Protein AF-A0A6B3M428-F1 (afdb_monomer_lite)

Structure (mmCIF, N/CA/C/O backbone):
data_AF-A0A6B3M428-F1
#
_entry.id   AF-A0A6B3M428-F1
#
loop_
_atom_site.group_PDB
_atom_site.id
_atom_site.type_symbol
_atom_site.label_atom_id
_atom_site.label_alt_id
_atom_site.label_comp_id
_atom_site.label_asym_id
_atom_site.label_entity_id
_atom_site.label_seq_id
_atom_site.pdbx_PDB_ins_code
_atom_site.Cartn_x
_atom_site.Cartn_y
_atom_site.Cartn_z
_atom_site.occupancy
_atom_site.B_iso_or_equiv
_atom_site.auth_seq_id
_atom_site.auth_comp_id
_atom_site.auth_asym_id
_atom_site.auth_atom_id
_atom_site.pdbx_PDB_model_num
ATOM 1 N N . MET A 1 1 ? -26.425 2.471 13.750 1.00 62.50 1 MET A N 1
ATOM 2 C CA . MET A 1 1 ? -26.348 1.097 13.203 1.00 62.50 1 MET A CA 1
ATOM 3 C C . MET A 1 1 ? -25.605 0.136 14.136 1.00 62.50 1 MET A C 1
ATOM 5 O O . MET A 1 1 ? -26.077 -0.977 14.297 1.00 62.50 1 MET A O 1
ATOM 9 N N . HIS A 1 2 ? -24.535 0.543 14.833 1.00 78.94 2 HIS A N 1
ATOM 10 C CA . HIS A 1 2 ? -23.800 -0.363 15.743 1.00 78.94 2 HIS A CA 1
ATOM 11 C C . HIS A 1 2 ? -24.613 -0.864 16.939 1.00 78.94 2 HIS A C 1
ATOM 13 O O . HIS A 1 2 ? -24.454 -2.010 17.343 1.00 78.94 2 HIS A O 1
ATOM 19 N N . ALA A 1 3 ? -25.525 -0.037 17.462 1.00 79.06 3 ALA A N 1
ATOM 20 C CA . ALA A 1 3 ? -26.450 -0.448 18.516 1.00 79.06 3 ALA A CA 1
ATOM 21 C C . ALA A 1 3 ? -27.268 -1.686 18.120 1.00 79.06 3 ALA A C 1
ATOM 23 O O . ALA A 1 3 ? -27.543 -2.533 18.959 1.00 79.06 3 ALA A O 1
ATOM 24 N N . LEU A 1 4 ? -27.604 -1.829 16.831 1.00 86.38 4 LEU A N 1
ATOM 25 C CA . LEU A 1 4 ? -28.301 -3.009 16.332 1.00 86.38 4 LEU A CA 1
ATOM 26 C C . LEU A 1 4 ? -27.391 -4.241 16.375 1.00 86.38 4 LEU A C 1
ATOM 28 O O . LEU A 1 4 ? -27.823 -5.260 16.897 1.00 86.38 4 LEU A O 1
ATOM 32 N N . ILE A 1 5 ? -26.143 -4.133 15.895 1.00 87.19 5 ILE A N 1
ATOM 33 C CA . ILE A 1 5 ? -25.155 -5.228 15.938 1.00 87.19 5 ILE A CA 1
ATOM 34 C C . ILE A 1 5 ? -24.968 -5.698 17.382 1.00 87.19 5 ILE A C 1
ATOM 36 O O . ILE A 1 5 ? -25.156 -6.876 17.669 1.00 87.19 5 ILE A O 1
ATOM 40 N N . ARG A 1 6 ? -24.705 -4.772 18.313 1.00 87.56 6 ARG A N 1
ATOM 41 C CA . ARG A 1 6 ? -24.506 -5.112 19.729 1.00 87.56 6 ARG A CA 1
ATOM 42 C C . ARG A 1 6 ? -25.768 -5.660 20.407 1.00 87.56 6 ARG A C 1
ATOM 44 O O . ARG A 1 6 ? -25.642 -6.468 21.317 1.00 87.56 6 ARG A O 1
ATOM 51 N N . ALA A 1 7 ? -26.964 -5.279 19.955 1.00 89.12 7 ALA A N 1
ATOM 52 C CA . ALA A 1 7 ? -28.218 -5.786 20.514 1.00 89.12 7 ALA A CA 1
ATOM 53 C C . ALA A 1 7 ? -28.590 -7.197 20.029 1.00 89.12 7 ALA A C 1
ATOM 55 O O . ALA A 1 7 ? -29.148 -7.969 20.805 1.00 89.12 7 ALA A O 1
ATOM 56 N N . ILE A 1 8 ? 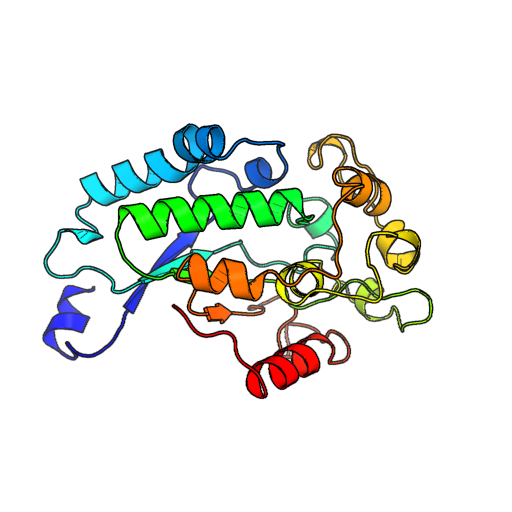-28.329 -7.531 18.759 1.00 93.06 8 ILE A N 1
ATOM 57 C CA . ILE A 1 8 ? -28.792 -8.800 18.161 1.00 93.06 8 ILE A CA 1
ATOM 58 C C . ILE A 1 8 ? -27.689 -9.851 18.027 1.00 93.06 8 ILE A C 1
ATOM 60 O O . ILE A 1 8 ? -27.992 -11.037 17.936 1.00 93.06 8 ILE A O 1
ATOM 64 N N . ALA A 1 9 ? -26.428 -9.424 17.982 1.00 90.19 9 ALA A N 1
ATOM 65 C CA . ALA A 1 9 ? -25.273 -10.283 17.766 1.00 90.19 9 ALA A CA 1
ATOM 66 C C . ALA A 1 9 ? -24.019 -9.683 18.439 1.00 90.19 9 ALA A C 1
ATOM 68 O O . ALA A 1 9 ? -23.091 -9.252 17.749 1.00 90.19 9 ALA A O 1
ATOM 69 N N . PRO A 1 10 ? -23.984 -9.620 19.785 1.00 87.38 10 PRO A N 1
ATOM 70 C CA . PRO A 1 10 ? -22.920 -8.946 20.535 1.00 87.38 10 PRO A CA 1
ATOM 71 C C . PRO A 1 10 ? -21.514 -9.493 20.249 1.00 87.38 10 PRO A C 1
ATOM 73 O O . PRO A 1 10 ? -20.553 -8.726 20.315 1.00 87.38 10 PRO A O 1
ATOM 76 N N . ASP A 1 11 ? -21.416 -10.772 19.874 1.00 90.88 11 ASP A N 1
ATOM 77 C CA . ASP A 1 11 ? -20.161 -11.471 19.579 1.00 90.88 11 ASP A CA 1
ATOM 78 C C . ASP A 1 11 ? -19.628 -11.224 18.153 1.00 90.88 11 ASP A C 1
ATOM 80 O O . ASP A 1 11 ? -18.535 -11.679 17.818 1.00 90.88 11 ASP A O 1
ATOM 84 N N . ILE A 1 12 ? -20.375 -10.525 17.287 1.00 90.81 12 ILE A N 1
ATOM 85 C CA . ILE A 1 12 ? -19.897 -10.180 15.942 1.00 90.81 12 ILE A CA 1
ATOM 86 C C . ILE A 1 12 ? -18.915 -9.013 16.027 1.00 90.81 12 ILE A C 1
ATOM 88 O O . ILE A 1 12 ? -19.248 -7.926 16.504 1.00 90.81 12 ILE A O 1
ATOM 92 N N . THR A 1 13 ? -17.718 -9.238 15.491 1.00 92.50 13 THR A N 1
ATOM 93 C CA . THR A 1 13 ? -16.704 -8.203 15.292 1.00 92.50 13 THR A CA 1
ATOM 94 C C . THR A 1 13 ? -17.099 -7.277 14.140 1.00 92.50 13 THR A C 1
ATOM 96 O O . THR A 1 13 ? -17.481 -7.749 13.068 1.00 92.50 13 THR A O 1
ATOM 99 N N . PHE A 1 14 ? -16.968 -5.963 14.319 1.00 93.25 14 PHE A N 1
ATOM 100 C CA . PHE A 1 14 ? -17.117 -4.997 13.226 1.00 93.25 14 PHE A CA 1
ATOM 101 C C . PHE A 1 14 ? -16.071 -3.886 13.298 1.00 93.25 14 PHE A C 1
ATOM 103 O O . PHE A 1 14 ? -15.612 -3.514 14.376 1.00 93.25 14 PHE A O 1
ATOM 110 N N . GLY A 1 15 ? -15.712 -3.341 12.138 1.00 93.81 15 GLY A N 1
ATOM 111 C CA . GLY A 1 15 ? -14.715 -2.284 12.021 1.00 93.81 15 GLY A CA 1
ATOM 112 C C . GLY A 1 15 ? -15.273 -0.999 11.427 1.00 93.81 15 GLY A C 1
ATOM 113 O O . GLY A 1 15 ? -16.339 -0.992 10.808 1.00 93.81 15 GLY A O 1
ATOM 114 N N . TRP A 1 16 ? -14.536 0.092 11.619 1.00 94.44 16 TRP A N 1
ATOM 115 C CA . TRP A 1 16 ? -14.782 1.367 10.945 1.00 94.44 16 TRP A CA 1
ATOM 116 C C . TRP A 1 16 ? -13.769 1.616 9.849 1.00 94.44 16 TRP A C 1
ATOM 118 O O . TRP A 1 16 ? -12.572 1.523 10.090 1.00 94.44 16 TRP A O 1
ATOM 128 N N . GLN A 1 17 ? -14.259 1.973 8.667 1.00 93.94 17 GLN A N 1
ATOM 129 C CA . GLN A 1 17 ? -13.419 2.308 7.528 1.00 93.94 17 GLN A CA 1
ATOM 130 C C . GLN A 1 17 ? -13.110 3.802 7.492 1.00 93.94 17 GLN A C 1
ATOM 132 O O . GLN A 1 17 ? -14.010 4.633 7.628 1.00 93.94 17 GLN A O 1
ATOM 137 N N . VAL A 1 18 ? -11.846 4.135 7.244 1.00 93.62 18 VAL A N 1
ATOM 138 C CA . VAL A 1 18 ? -11.396 5.485 6.913 1.00 93.62 18 VAL A CA 1
ATOM 139 C C . VAL A 1 18 ? -10.669 5.481 5.581 1.00 93.62 18 VAL A C 1
ATOM 141 O O . VAL A 1 18 ? -9.843 4.617 5.320 1.00 93.62 18 VAL A O 1
ATOM 144 N N . ASN A 1 19 ? -10.985 6.462 4.742 1.00 91.56 19 ASN A N 1
ATOM 145 C CA . ASN A 1 19 ? -10.288 6.683 3.484 1.00 91.56 19 ASN A CA 1
ATOM 146 C C . ASN A 1 19 ? -9.017 7.498 3.711 1.00 91.56 19 ASN A C 1
ATOM 148 O O . ASN A 1 19 ? -9.039 8.484 4.445 1.00 91.56 19 ASN A O 1
ATOM 152 N N . LEU A 1 20 ? -7.943 7.151 3.007 1.00 90.81 20 LEU A N 1
ATOM 153 C CA . LEU A 1 20 ? -6.680 7.890 3.043 1.00 90.81 20 LEU A CA 1
ATOM 154 C C . LEU A 1 20 ? -6.832 9.358 2.605 1.00 90.81 20 LEU A C 1
ATOM 156 O O . LEU A 1 20 ? -6.112 10.239 3.068 1.00 90.81 20 LEU A O 1
ATOM 160 N N . TRP A 1 21 ? -7.828 9.628 1.758 1.00 85.56 21 TRP A N 1
ATOM 161 C CA . TRP A 1 21 ? -8.199 10.963 1.292 1.00 85.56 21 TRP A CA 1
ATOM 162 C C . TRP A 1 21 ? -9.247 11.658 2.176 1.00 85.56 21 TRP A C 1
ATOM 164 O O . TRP A 1 21 ? -9.812 12.671 1.769 1.00 85.56 21 TRP A O 1
ATOM 174 N N . ALA A 1 22 ? -9.505 11.176 3.399 1.00 78.75 22 ALA A N 1
ATOM 175 C CA . ALA A 1 22 ? -10.446 11.811 4.330 1.00 78.75 22 ALA A CA 1
ATOM 176 C C . ALA A 1 22 ? -10.095 13.282 4.645 1.00 78.75 22 ALA A C 1
ATOM 178 O O . ALA A 1 22 ? -10.987 14.068 4.957 1.00 78.75 22 ALA A O 1
ATOM 179 N N . GLY A 1 23 ? -8.818 13.667 4.519 1.00 72.94 23 GLY A N 1
ATOM 180 C CA . GLY A 1 23 ? -8.340 15.053 4.625 1.00 72.94 23 GLY A CA 1
ATOM 181 C C . GLY A 1 23 ? -8.489 15.898 3.349 1.00 72.94 23 GLY A C 1
ATOM 182 O O . GLY A 1 23 ? -8.042 17.040 3.325 1.00 72.94 23 GLY A O 1
ATOM 183 N N . GLY A 1 24 ? -9.095 15.356 2.287 1.00 80.88 24 GLY A N 1
ATOM 184 C CA . GLY A 1 24 ? -9.331 16.019 0.998 1.00 80.88 24 GLY A CA 1
ATOM 185 C C . GLY A 1 24 ? -8.462 15.507 -0.156 1.00 80.88 24 GLY A C 1
ATOM 186 O O . GLY A 1 24 ? -8.819 15.710 -1.313 1.00 80.88 24 GLY A O 1
ATOM 187 N N . SER A 1 25 ? -7.351 14.826 0.135 1.00 88.88 25 SER A N 1
ATOM 188 C CA . SER A 1 25 ? -6.456 14.226 -0.861 1.00 88.88 25 SER A CA 1
ATOM 189 C C . SER A 1 25 ? -5.634 13.096 -0.240 1.00 88.88 25 SER A C 1
ATOM 191 O O . SER A 1 25 ? -5.384 13.123 0.964 1.00 88.88 25 SER A O 1
ATOM 193 N N . ALA A 1 26 ? -5.208 12.129 -1.055 1.00 92.25 26 ALA A N 1
ATOM 194 C CA . ALA A 1 26 ? -4.225 11.110 -0.679 1.00 92.25 26 ALA A CA 1
ATOM 195 C C . ALA A 1 26 ? -2.793 11.463 -1.127 1.00 92.25 26 ALA A C 1
ATOM 197 O O . ALA A 1 26 ? -1.863 10.794 -0.706 1.00 92.25 26 ALA A O 1
ATOM 198 N N . LEU A 1 27 ? -2.603 12.526 -1.925 1.00 94.50 27 LEU A N 1
ATOM 199 C CA . LEU A 1 27 ? -1.304 12.861 -2.535 1.00 94.50 27 LEU A CA 1
ATOM 200 C C . LEU A 1 27 ? -0.199 13.179 -1.521 1.00 94.50 27 LEU A C 1
ATOM 202 O O . LEU A 1 27 ? 0.974 13.133 -1.867 1.00 94.50 27 LEU A O 1
ATOM 206 N N . TRP A 1 28 ? -0.564 13.475 -0.273 1.00 95.06 28 TRP A N 1
ATOM 207 C CA . TRP A 1 28 ? 0.399 13.697 0.800 1.00 95.06 28 TRP A CA 1
ATOM 208 C C . TRP A 1 28 ? 1.313 12.492 1.044 1.00 95.06 28 TRP A C 1
ATOM 210 O O . TRP A 1 28 ? 2.407 12.662 1.573 1.00 95.06 28 TRP A O 1
ATOM 220 N N . THR A 1 29 ? 0.899 11.275 0.668 1.00 95.88 29 THR A N 1
ATOM 221 C CA . THR A 1 29 ? 1.758 10.095 0.821 1.00 95.88 29 THR A CA 1
ATOM 222 C C . THR A 1 29 ? 3.015 10.167 -0.033 1.00 95.88 29 THR A C 1
ATOM 224 O O . THR A 1 29 ? 4.009 9.562 0.358 1.00 95.88 29 THR A O 1
ATOM 227 N N . HIS A 1 30 ? 2.993 10.934 -1.128 1.00 97.00 30 HIS A N 1
ATOM 228 C CA . HIS A 1 30 ? 4.141 11.110 -2.016 1.00 97.00 30 HIS A CA 1
ATOM 229 C C . HIS A 1 30 ? 5.242 11.969 -1.388 1.00 97.00 30 HIS A C 1
ATOM 231 O O . HIS A 1 30 ? 6.399 11.865 -1.794 1.00 97.00 30 HIS A O 1
ATOM 237 N N . ASP A 1 31 ? 4.920 12.785 -0.382 1.00 95.69 31 ASP A N 1
ATOM 238 C CA . ASP A 1 31 ? 5.870 13.693 0.255 1.00 95.69 31 ASP A CA 1
ATOM 239 C C . ASP A 1 31 ? 6.897 12.948 1.124 1.00 95.69 31 ASP A C 1
ATOM 241 O O . ASP A 1 31 ? 6.634 11.901 1.723 1.00 95.69 31 ASP A O 1
ATOM 245 N N . THR A 1 32 ? 8.099 13.512 1.241 1.00 95.38 32 THR A N 1
ATOM 246 C CA . THR A 1 32 ? 9.077 13.058 2.238 1.00 95.38 32 THR A CA 1
ATOM 247 C C . THR A 1 32 ? 8.701 13.642 3.594 1.00 95.38 32 THR A C 1
ATOM 249 O O . THR A 1 32 ? 8.955 14.817 3.855 1.00 95.38 32 THR A O 1
ATOM 252 N N . LEU A 1 33 ? 8.090 12.822 4.448 1.00 96.94 33 LEU A N 1
ATOM 253 C CA . LEU A 1 33 ? 7.553 13.238 5.740 1.00 96.94 33 LEU A CA 1
ATOM 254 C C . LEU A 1 33 ? 8.233 12.484 6.880 1.00 96.94 33 LEU A C 1
ATOM 256 O O . LEU A 1 33 ? 8.543 11.300 6.784 1.00 96.94 33 LEU A O 1
ATOM 260 N N . SER A 1 34 ? 8.428 13.169 7.999 1.00 98.38 34 SER A N 1
ATOM 261 C CA . SER A 1 34 ? 8.720 12.529 9.278 1.00 98.38 34 SER A CA 1
ATOM 262 C C . SER A 1 34 ? 7.450 11.973 9.927 1.00 98.38 34 SER A C 1
ATOM 264 O O . SER A 1 34 ? 6.351 12.492 9.724 1.00 98.38 34 SER A O 1
ATOM 266 N N . ASP A 1 35 ? 7.599 10.987 10.816 1.00 98.50 35 ASP A N 1
ATOM 267 C CA . ASP A 1 35 ? 6.486 10.465 11.622 1.00 98.50 35 ASP A CA 1
ATOM 268 C C . ASP A 1 35 ? 5.720 11.575 12.358 1.00 98.50 35 ASP A C 1
ATOM 270 O O . ASP A 1 35 ? 4.497 11.505 12.494 1.00 98.50 35 ASP A O 1
ATOM 274 N N . GLN A 1 36 ? 6.426 12.611 12.824 1.00 98.50 36 GLN A N 1
ATOM 275 C CA . GLN A 1 36 ? 5.815 13.748 13.511 1.00 98.50 36 GLN A CA 1
ATOM 276 C C . GLN A 1 36 ? 4.963 14.592 12.557 1.00 98.50 36 GLN A C 1
ATOM 278 O O . GLN A 1 36 ? 3.855 14.979 12.918 1.00 98.50 36 GLN A O 1
ATOM 283 N N . GLU A 1 37 ? 5.435 14.842 11.334 1.00 98.38 37 GLU A N 1
ATOM 284 C CA . GLU A 1 37 ? 4.649 15.551 10.317 1.00 98.38 37 GLU A CA 1
ATOM 285 C C . GLU A 1 37 ? 3.409 14.753 9.913 1.00 98.38 37 GLU A C 1
ATOM 287 O O . GLU A 1 37 ? 2.337 15.342 9.761 1.00 98.38 37 GLU A O 1
ATOM 292 N N . ILE A 1 38 ? 3.521 13.424 9.812 1.00 98.06 38 ILE A N 1
ATOM 293 C CA . ILE A 1 38 ? 2.364 12.558 9.554 1.00 98.06 38 ILE A CA 1
ATOM 294 C C . ILE A 1 38 ? 1.359 12.656 10.704 1.00 98.06 38 ILE A C 1
ATOM 296 O O . ILE A 1 38 ? 0.152 12.800 10.481 1.00 98.06 38 ILE A O 1
ATOM 300 N N . ASN A 1 39 ? 1.861 12.630 11.939 1.00 97.94 39 ASN A N 1
ATOM 301 C CA . ASN A 1 39 ? 1.029 12.738 13.124 1.00 97.94 39 ASN A CA 1
ATOM 302 C C . ASN A 1 39 ? 0.267 14.063 13.154 1.00 97.94 39 ASN A C 1
ATOM 304 O O . ASN A 1 39 ? -0.956 14.070 13.277 1.00 97.94 39 ASN A O 1
ATOM 308 N N . ASP A 1 40 ? 0.979 15.178 13.031 1.00 97.31 40 ASP A N 1
ATOM 309 C CA . ASP A 1 40 ? 0.412 16.506 13.249 1.00 97.31 40 ASP A CA 1
ATOM 310 C C . ASP A 1 40 ? -0.576 16.903 12.151 1.00 97.31 40 ASP A C 1
ATOM 312 O O . ASP A 1 40 ? -1.588 17.547 12.441 1.00 97.31 40 ASP A O 1
ATOM 316 N N . ASN A 1 41 ? -0.324 16.482 10.908 1.00 95.56 41 ASN A N 1
ATOM 317 C CA . ASN A 1 41 ? -1.115 16.909 9.756 1.00 95.56 41 ASN A CA 1
ATOM 318 C C . ASN A 1 41 ? -2.210 15.915 9.344 1.00 95.56 41 ASN A C 1
ATOM 320 O O . ASN A 1 41 ? -3.222 16.348 8.789 1.00 95.56 41 ASN A O 1
ATOM 324 N N . TYR A 1 42 ? -2.056 14.614 9.624 1.00 95.75 42 TYR A N 1
ATOM 325 C CA . TYR A 1 42 ? -2.981 13.588 9.118 1.00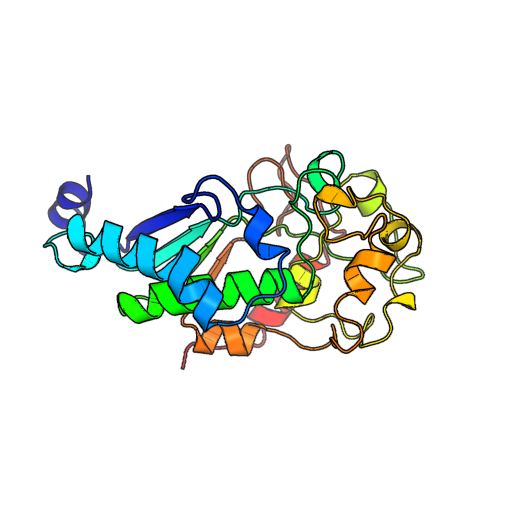 95.75 42 TYR A CA 1
ATOM 326 C C . TYR A 1 42 ? -3.570 12.707 10.225 1.00 95.75 42 TYR A C 1
ATOM 328 O O . TYR A 1 42 ? -4.797 12.599 10.326 1.00 95.75 42 TYR A O 1
ATOM 336 N N . SER A 1 43 ? -2.745 12.106 11.087 1.00 96.56 43 SER A N 1
ATOM 337 C CA . SER A 1 43 ? -3.230 11.148 12.096 1.00 96.56 43 SER A CA 1
ATOM 338 C C . SER A 1 43 ? -3.986 11.827 13.241 1.00 96.56 43 SER A C 1
ATOM 340 O O . SER A 1 43 ? -5.139 11.492 13.523 1.00 96.56 43 SER A O 1
ATOM 342 N N . GLN A 1 44 ? -3.369 12.814 13.897 1.00 97.00 44 GLN A N 1
ATOM 343 C CA . GLN A 1 44 ? -3.927 13.493 15.066 1.00 97.00 44 GLN A CA 1
ATOM 344 C C . GLN A 1 44 ? -5.225 14.255 14.753 1.00 97.00 44 GLN A C 1
ATOM 346 O O . GLN A 1 44 ? -6.147 14.188 15.572 1.00 97.00 44 GLN A O 1
ATOM 351 N N . PRO A 1 45 ? -5.379 14.935 13.597 1.00 95.50 45 PRO A N 1
ATOM 352 C CA . PRO A 1 45 ? -6.657 15.536 13.221 1.00 95.50 45 PRO A CA 1
ATOM 353 C C . PRO A 1 45 ? -7.803 14.521 13.140 1.00 95.50 45 PRO A C 1
ATOM 355 O O . PRO A 1 45 ? -8.885 14.786 13.671 1.00 95.50 45 PRO A O 1
ATOM 358 N N . LEU A 1 46 ? -7.569 13.338 12.555 1.00 94.88 46 LEU A N 1
ATOM 359 C CA . LEU A 1 46 ? -8.575 12.275 12.518 1.00 94.88 46 LEU A CA 1
ATOM 360 C C . LEU A 1 46 ? -8.867 11.733 13.922 1.00 94.88 46 LEU A C 1
ATOM 362 O O . LEU A 1 46 ? -10.033 11.580 14.288 1.00 94.88 46 LEU A O 1
ATOM 366 N N . VAL A 1 47 ? -7.827 11.482 14.722 1.00 96.38 47 VAL A N 1
ATOM 367 C CA . VAL A 1 47 ? -7.973 11.015 16.109 1.00 96.38 47 VAL A CA 1
ATOM 368 C C . VAL A 1 47 ? -8.815 11.998 16.924 1.00 96.38 47 VAL A C 1
ATOM 370 O O . VAL A 1 47 ? -9.750 11.594 17.616 1.00 96.38 47 VAL A O 1
ATOM 373 N N . ASN A 1 48 ? -8.540 13.298 16.807 1.00 96.44 48 ASN A N 1
ATOM 374 C CA . ASN A 1 48 ? -9.302 14.353 17.475 1.00 96.44 48 ASN A CA 1
ATOM 375 C C . ASN A 1 48 ? -10.765 14.359 17.028 1.00 96.44 48 ASN A C 1
ATOM 377 O O . ASN A 1 48 ? -11.663 14.449 17.867 1.00 96.44 48 ASN A O 1
ATOM 381 N N . PHE A 1 49 ? -11.008 14.232 15.722 1.00 94.69 49 PHE A N 1
ATOM 382 C CA . PHE A 1 49 ? -12.358 14.157 15.181 1.00 94.69 49 PHE A CA 1
ATOM 383 C C . PHE A 1 49 ? -13.121 12.946 15.738 1.00 94.69 49 PHE A C 1
ATOM 385 O O . PHE A 1 49 ? -14.221 13.109 16.261 1.00 94.69 49 PHE A O 1
ATOM 392 N N . TRP A 1 50 ? -12.537 11.747 15.710 1.00 95.25 50 TRP A N 1
ATOM 393 C CA . TRP A 1 50 ? -13.171 10.529 16.228 1.00 95.25 50 TRP A CA 1
ATOM 394 C C . TRP A 1 50 ? -13.362 10.534 17.745 1.00 95.25 50 TRP A C 1
ATOM 396 O O . TRP A 1 50 ? -14.387 10.047 18.221 1.00 95.25 50 TRP A O 1
ATOM 406 N N . ASN A 1 51 ? -12.446 11.135 18.506 1.00 95.75 51 ASN A N 1
ATOM 407 C CA . ASN A 1 51 ? -12.644 11.364 19.938 1.00 95.75 51 ASN A CA 1
ATOM 408 C C . ASN A 1 51 ? -13.834 12.293 20.198 1.00 95.75 51 ASN A C 1
ATOM 410 O O . ASN A 1 51 ? -14.663 11.995 21.053 1.00 95.75 51 ASN A O 1
ATOM 414 N N . ALA A 1 52 ? -13.969 13.378 19.430 1.00 95.25 52 ALA A N 1
ATOM 415 C CA . ALA A 1 52 ? -15.110 14.288 19.542 1.00 95.25 52 ALA A CA 1
ATOM 416 C C . ALA A 1 52 ? -16.449 13.629 19.159 1.00 95.25 52 ALA A C 1
ATOM 418 O O . ALA A 1 52 ? -17.497 14.088 19.603 1.00 95.25 52 ALA A O 1
ATOM 419 N N . GLN A 1 53 ? -16.416 12.569 18.344 1.00 92.88 53 GLN A N 1
ATOM 420 C CA . GLN A 1 53 ? -17.587 11.754 17.998 1.00 92.88 53 GLN A CA 1
ATOM 421 C C . GLN A 1 53 ? -17.763 10.519 18.902 1.00 92.88 53 GLN A C 1
ATOM 423 O O . GLN A 1 53 ? -18.642 9.701 18.641 1.00 92.88 53 GLN A O 1
ATOM 428 N N . GLU A 1 54 ? -16.922 10.355 19.929 1.00 93.25 54 GLU A N 1
ATOM 429 C CA . GLU A 1 54 ? -16.944 9.225 20.870 1.00 93.25 54 GLU A CA 1
ATOM 430 C C . GLU A 1 54 ? -16.883 7.836 20.201 1.00 93.25 54 GLU A C 1
ATOM 432 O O . GLU A 1 54 ? -17.409 6.851 20.723 1.00 93.25 54 GLU A O 1
ATOM 437 N N . VAL A 1 55 ? -16.211 7.724 19.047 1.00 93.25 55 VAL A N 1
ATOM 438 C CA . VAL A 1 55 ? -16.210 6.498 18.221 1.00 93.25 55 VAL A CA 1
ATOM 439 C C . VAL A 1 55 ? -15.716 5.278 19.002 1.00 93.25 55 VAL A C 1
ATOM 441 O O . VAL A 1 55 ? -16.316 4.208 18.920 1.00 93.25 55 VAL A O 1
ATOM 444 N N . TYR A 1 56 ? -14.642 5.446 19.778 1.00 94.00 56 TYR A N 1
ATOM 445 C CA . TYR A 1 56 ? -13.995 4.370 20.540 1.00 94.00 56 TYR A CA 1
ATOM 446 C C . TYR A 1 56 ? -14.188 4.468 22.060 1.00 94.00 56 TYR A C 1
ATOM 448 O O . TYR A 1 56 ? -13.705 3.610 22.802 1.00 94.00 56 TYR A O 1
ATOM 456 N N . THR A 1 57 ? -14.924 5.476 22.530 1.00 91.00 57 THR A N 1
ATOM 457 C CA . THR A 1 57 ? -15.272 5.660 23.948 1.00 91.00 57 THR A CA 1
ATOM 458 C C . THR A 1 57 ? -16.738 5.343 24.245 1.00 91.00 57 THR A C 1
ATOM 460 O O . THR A 1 57 ? -17.068 5.062 25.397 1.00 91.00 57 THR A O 1
ATOM 463 N N . GLY A 1 58 ? -17.606 5.337 23.230 1.00 86.06 58 GLY A N 1
ATOM 464 C CA . GLY A 1 58 ? -19.020 5.001 23.364 1.00 86.06 58 GLY A CA 1
ATOM 465 C C . GLY A 1 58 ? -19.307 3.505 23.560 1.00 86.06 58 GLY A C 1
ATOM 466 O O . GLY A 1 58 ? -18.467 2.634 23.330 1.00 86.06 58 GLY A O 1
ATOM 467 N N . GLU A 1 59 ? -20.551 3.201 23.944 1.00 85.94 59 GLU A N 1
ATOM 468 C CA . GLU A 1 59 ? -21.046 1.836 24.207 1.00 85.94 59 GLU A CA 1
ATOM 469 C C . GLU A 1 59 ? -20.935 0.908 22.985 1.00 85.94 59 GLU A C 1
ATOM 471 O O . GLU A 1 59 ? -20.676 -0.288 23.108 1.00 85.94 59 GLU A O 1
ATOM 476 N N . PHE A 1 60 ? -21.087 1.466 21.782 1.00 88.81 60 PHE A N 1
ATOM 477 C CA . PHE A 1 60 ? -21.136 0.712 20.530 1.00 88.81 60 PHE A CA 1
ATOM 478 C C . PHE A 1 60 ? -19.882 0.911 19.676 1.00 88.81 60 PHE A C 1
ATOM 480 O O . PHE A 1 60 ? -19.979 1.115 18.460 1.00 88.81 60 PHE A O 1
ATOM 487 N N . LYS A 1 61 ? -18.715 0.889 20.322 1.00 93.00 61 LYS A N 1
ATOM 488 C CA . LYS A 1 61 ? -17.429 1.063 19.647 1.00 93.00 61 LYS A CA 1
ATOM 489 C C . LYS A 1 61 ? -17.114 -0.080 18.665 1.00 93.00 61 LYS A C 1
ATOM 491 O O . LYS A 1 61 ? -17.452 -1.236 18.964 1.00 93.00 61 LYS A O 1
ATOM 496 N N . PRO A 1 62 ? -16.475 0.228 17.522 1.00 95.06 62 PRO A N 1
ATOM 497 C CA . PRO A 1 62 ? -15.893 -0.777 16.639 1.00 95.06 62 PRO A CA 1
ATOM 498 C C . PRO A 1 62 ? -14.763 -1.545 17.328 1.00 95.06 62 PRO A C 1
ATOM 500 O O . PRO A 1 62 ? -14.142 -1.058 18.274 1.00 95.06 62 PRO A O 1
ATOM 503 N N . ASP A 1 63 ? -14.484 -2.739 16.822 1.00 95.81 63 ASP A N 1
ATOM 504 C CA . ASP A 1 63 ? -13.436 -3.627 17.324 1.00 95.81 63 ASP A CA 1
ATOM 505 C C . ASP A 1 63 ? -12.094 -3.424 16.599 1.00 95.81 63 ASP A C 1
ATOM 507 O O . ASP A 1 63 ? -11.048 -3.792 17.127 1.00 95.81 63 ASP A O 1
ATOM 511 N N . PHE A 1 64 ? -12.117 -2.844 15.393 1.00 97.12 64 PHE A N 1
ATOM 512 C CA . PHE A 1 64 ? -10.930 -2.572 14.581 1.00 97.12 64 PHE A CA 1
ATOM 513 C C . PHE A 1 64 ? -11.137 -1.404 13.606 1.00 97.12 64 PHE A C 1
ATOM 515 O O . PHE A 1 64 ? -12.263 -0.967 13.353 1.00 97.12 64 PHE A O 1
ATOM 522 N N . ILE A 1 65 ? -10.038 -0.924 13.024 1.00 97.69 65 ILE A N 1
ATOM 523 C CA . ILE A 1 65 ? -10.043 0.114 11.983 1.00 97.69 65 ILE A CA 1
ATOM 524 C C . ILE A 1 65 ? -9.700 -0.511 10.633 1.00 97.69 65 ILE A C 1
ATOM 526 O O . ILE A 1 65 ? -8.787 -1.323 10.537 1.00 97.69 65 ILE A O 1
ATOM 530 N N . VAL A 1 66 ? -10.402 -0.113 9.580 1.00 97.31 66 VAL A N 1
ATOM 531 C CA . VAL A 1 66 ? -10.063 -0.428 8.193 1.00 97.31 66 VAL A CA 1
ATOM 532 C C . VAL A 1 66 ? -9.484 0.827 7.554 1.00 97.31 66 VAL A C 1
ATOM 534 O O . VAL A 1 66 ? -10.160 1.852 7.477 1.00 97.31 66 VAL A O 1
ATOM 537 N N . PHE A 1 67 ? -8.242 0.754 7.098 1.00 96.94 67 PHE A N 1
ATOM 538 C CA . PHE A 1 67 ? -7.621 1.811 6.311 1.00 96.94 67 PHE A CA 1
ATOM 539 C C . PHE A 1 67 ? -7.844 1.516 4.841 1.00 96.94 67 PHE A C 1
ATOM 541 O O . PHE A 1 67 ? -7.376 0.496 4.348 1.00 96.94 67 PHE A O 1
ATOM 548 N N . ASP A 1 68 ? -8.594 2.395 4.185 1.00 94.19 68 ASP A N 1
ATOM 549 C CA . ASP A 1 68 ? -8.884 2.352 2.763 1.00 94.19 68 ASP A CA 1
ATOM 550 C C . ASP A 1 68 ? -7.875 3.215 1.990 1.00 94.19 68 ASP A C 1
ATOM 552 O O . ASP A 1 68 ? -7.953 4.448 1.995 1.00 94.19 68 ASP A O 1
ATOM 556 N N . LYS A 1 69 ? -6.918 2.552 1.333 1.00 92.44 69 LYS A N 1
ATOM 557 C CA . LYS A 1 69 ? -5.896 3.120 0.442 1.00 92.44 69 LYS A CA 1
ATOM 558 C C . LYS A 1 69 ? -6.489 3.755 -0.814 1.00 92.44 69 LYS A C 1
ATOM 560 O O . LYS A 1 69 ? -5.767 4.498 -1.472 1.00 92.44 69 LYS A O 1
ATOM 565 N N . TYR A 1 70 ? -7.770 3.513 -1.110 1.00 85.25 70 TYR A N 1
ATOM 566 C CA . TYR A 1 70 ? -8.475 3.951 -2.309 1.00 85.25 70 TYR A CA 1
ATOM 567 C C . TYR A 1 70 ? -8.026 3.187 -3.571 1.00 85.25 70 TYR A C 1
ATOM 569 O O . TYR A 1 70 ? -6.942 3.371 -4.126 1.00 85.25 70 TYR A O 1
ATOM 577 N N . GLU A 1 71 ? -8.899 2.260 -3.968 1.00 79.50 71 GLU A N 1
ATOM 578 C CA . GLU A 1 71 ? -8.671 1.162 -4.908 1.00 79.50 71 GLU A CA 1
ATOM 579 C C . GLU A 1 71 ? -8.300 1.602 -6.337 1.00 79.50 71 GLU A C 1
ATOM 581 O O . GLU A 1 71 ? -9.190 2.106 -7.016 1.00 79.50 71 GLU A O 1
ATOM 586 N N . ARG A 1 72 ? -7.081 1.308 -6.833 1.00 87.56 72 ARG A N 1
ATOM 587 C CA . ARG A 1 72 ? -6.713 1.193 -8.271 1.00 87.56 72 ARG A CA 1
ATOM 588 C C . ARG A 1 72 ? -5.455 0.341 -8.466 1.00 87.56 72 ARG A C 1
ATOM 590 O O . ARG A 1 72 ? -4.567 0.392 -7.613 1.00 87.56 72 ARG A O 1
ATOM 597 N N . ASP A 1 73 ? -5.330 -0.317 -9.624 1.00 84.00 73 ASP A N 1
ATOM 598 C CA . ASP A 1 73 ? -4.056 -0.871 -10.102 1.00 84.00 73 ASP A CA 1
ATOM 599 C C . ASP A 1 73 ? -3.086 0.279 -10.368 1.00 84.00 73 ASP A C 1
ATOM 601 O O . ASP A 1 73 ? -3.272 1.108 -11.261 1.00 84.00 73 ASP A O 1
ATOM 605 N N . SER A 1 74 ? -2.096 0.401 -9.493 1.00 89.19 74 SER A N 1
ATOM 606 C CA . SER A 1 74 ? -1.446 1.679 -9.235 1.00 89.19 74 SER A CA 1
ATOM 607 C C . SER A 1 74 ? -0.527 2.162 -10.360 1.00 89.19 74 SER A C 1
ATOM 609 O O . SER A 1 74 ? -0.312 3.366 -10.476 1.00 89.19 74 SER A O 1
ATOM 611 N N . LEU A 1 75 ? -0.013 1.245 -11.190 1.00 94.44 75 LEU A N 1
ATOM 612 C CA . LEU A 1 75 ? 0.756 1.562 -12.402 1.00 94.44 75 LEU A CA 1
ATOM 613 C C . LEU A 1 75 ? -0.090 1.465 -13.687 1.00 94.44 75 LEU A C 1
ATOM 615 O O . LEU A 1 75 ? 0.362 1.827 -14.777 1.00 94.44 75 LEU A O 1
ATOM 619 N N . GLY A 1 76 ? -1.351 1.055 -13.567 1.00 91.62 76 GLY A N 1
ATOM 620 C CA . GLY A 1 76 ? -2.305 1.040 -14.665 1.00 91.62 76 GLY A CA 1
ATOM 621 C C . GLY A 1 76 ? -2.708 2.446 -15.119 1.00 91.62 76 GLY A C 1
ATOM 622 O O . GLY A 1 76 ? -2.866 3.368 -14.316 1.00 91.62 76 GLY A O 1
ATOM 623 N N . SER A 1 77 ? -2.906 2.632 -16.423 1.00 90.12 77 SER A N 1
ATOM 624 C CA . SER A 1 77 ? -3.484 3.859 -16.980 1.00 90.12 77 SER A CA 1
ATOM 625 C C . SER A 1 77 ? -5.003 3.904 -16.741 1.00 90.12 77 SER A C 1
ATOM 627 O O . SER A 1 77 ? -5.667 2.875 -16.860 1.00 90.12 77 SER A O 1
ATOM 629 N N . PRO A 1 78 ? -5.598 5.072 -16.424 1.00 92.56 78 PRO A N 1
ATOM 630 C CA . PRO A 1 78 ? -4.965 6.385 -16.257 1.00 92.56 78 PRO A CA 1
ATOM 631 C C . PRO A 1 78 ? -4.445 6.641 -14.832 1.00 92.56 78 PRO A C 1
ATOM 633 O O . PRO A 1 78 ? -3.982 7.736 -14.534 1.00 92.56 78 PRO A O 1
ATOM 636 N N . TYR A 1 79 ? -4.564 5.678 -13.921 1.00 92.56 79 TYR A N 1
A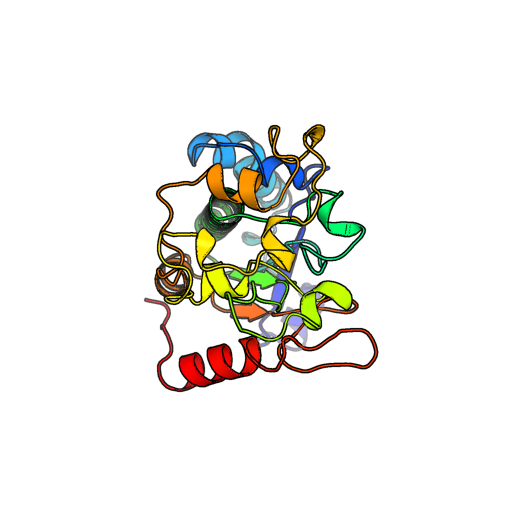TOM 637 C CA . TYR A 1 79 ? -4.396 5.888 -12.481 1.00 92.56 79 TYR A CA 1
ATOM 638 C C . TYR A 1 79 ? -2.959 6.172 -12.056 1.00 92.56 79 TYR A C 1
ATOM 640 O O . TYR A 1 79 ? -2.752 6.964 -11.134 1.00 92.56 79 TYR A O 1
ATOM 648 N N . ARG A 1 80 ? -1.967 5.646 -12.779 1.00 94.25 80 ARG A N 1
ATOM 649 C CA . ARG A 1 80 ? -0.567 6.032 -12.569 1.00 94.25 80 ARG A CA 1
ATOM 650 C C . ARG A 1 80 ? -0.343 7.536 -12.715 1.00 94.25 80 ARG A C 1
ATOM 652 O O . ARG A 1 80 ? 0.491 8.075 -12.010 1.00 94.25 80 ARG A O 1
ATOM 659 N N . GLN A 1 81 ? -1.165 8.233 -13.506 1.00 95.06 81 GLN A N 1
ATOM 660 C CA . GLN A 1 81 ? -1.109 9.688 -13.688 1.00 95.06 81 GLN A CA 1
ATOM 661 C C . GLN A 1 81 ? -1.926 10.488 -12.659 1.00 95.06 81 GLN A C 1
ATOM 663 O O . GLN A 1 81 ? -2.036 11.703 -12.767 1.00 95.06 81 GLN A O 1
ATOM 668 N N . LEU A 1 82 ? -2.544 9.826 -11.677 1.00 94.38 82 LEU A N 1
ATOM 669 C CA . LEU A 1 82 ? -3.499 10.441 -10.747 1.00 94.38 82 LEU A CA 1
ATOM 670 C C . LEU A 1 82 ? -3.126 10.239 -9.266 1.00 94.38 82 LEU A C 1
ATOM 672 O O . LEU A 1 82 ? -3.979 10.435 -8.400 1.00 94.38 82 LEU A O 1
ATOM 676 N N . GLY A 1 83 ? -1.886 9.838 -8.971 1.00 94.25 83 GLY A N 1
ATOM 677 C CA . GLY A 1 83 ? -1.386 9.676 -7.597 1.00 94.25 83 GLY A CA 1
ATOM 678 C C . GLY A 1 83 ? -1.712 8.337 -6.932 1.00 94.25 83 GLY A C 1
ATOM 679 O O . GLY A 1 83 ? -1.826 8.260 -5.712 1.00 94.25 83 GLY A O 1
ATOM 680 N N . TYR A 1 84 ? -1.934 7.269 -7.706 1.00 94.62 84 TYR A N 1
ATOM 681 C CA . TYR A 1 84 ? -2.231 5.949 -7.129 1.00 94.62 84 TYR A CA 1
ATOM 682 C C . TYR A 1 84 ? -0.991 5.079 -6.917 1.00 94.62 84 TYR A C 1
ATOM 684 O O . TYR A 1 84 ? -1.073 4.147 -6.106 1.00 94.62 84 TYR A O 1
ATOM 692 N N . ALA A 1 85 ? 0.117 5.369 -7.614 1.00 95.56 85 ALA A N 1
ATOM 693 C CA . ALA A 1 85 ? 1.404 4.685 -7.484 1.00 95.56 85 ALA A CA 1
ATOM 694 C C . ALA A 1 85 ? 2.050 5.018 -6.142 1.00 95.56 85 ALA A C 1
ATOM 696 O O . ALA A 1 85 ? 2.134 6.183 -5.782 1.00 95.56 85 ALA A O 1
ATOM 697 N N . PHE A 1 86 ? 2.434 3.994 -5.382 1.00 96.88 86 PHE A N 1
ATOM 698 C CA . PHE A 1 86 ? 3.063 4.141 -4.070 1.00 96.88 86 PHE A CA 1
ATOM 699 C C . PHE A 1 86 ? 4.420 3.438 -4.134 1.00 96.88 86 PHE A C 1
ATOM 701 O O . PHE A 1 86 ? 4.455 2.209 -4.262 1.00 96.88 86 PHE A O 1
ATOM 708 N N . ASN A 1 87 ? 5.518 4.198 -4.081 1.00 97.38 87 ASN A N 1
ATOM 709 C CA . ASN A 1 87 ? 6.854 3.634 -3.907 1.00 97.38 87 ASN A CA 1
ATOM 710 C C . ASN A 1 87 ? 7.086 3.275 -2.423 1.00 97.38 87 ASN A C 1
ATOM 712 O O . ASN A 1 87 ? 6.161 3.273 -1.605 1.00 97.38 87 ASN A O 1
ATOM 716 N N . ALA A 1 88 ? 8.323 2.938 -2.059 1.00 97.75 88 ALA A N 1
ATOM 717 C CA . ALA A 1 88 ? 8.656 2.581 -0.685 1.00 97.75 88 ALA A CA 1
ATOM 718 C C . ALA A 1 88 ? 8.347 3.694 0.338 1.00 97.75 88 ALA A C 1
ATOM 720 O O . ALA A 1 88 ? 7.807 3.395 1.402 1.00 97.75 88 ALA A O 1
ATOM 721 N N . ASN A 1 89 ? 8.651 4.960 0.033 1.00 97.94 89 ASN A N 1
ATOM 722 C CA . ASN A 1 89 ? 8.361 6.103 0.904 1.00 97.94 89 ASN A CA 1
ATOM 723 C C . ASN A 1 89 ? 6.852 6.246 1.153 1.00 97.94 89 ASN A C 1
ATOM 725 O O . ASN A 1 89 ? 6.423 6.384 2.296 1.00 97.94 89 ASN A O 1
ATOM 729 N N . ASP A 1 90 ? 6.035 6.123 0.110 1.00 97.88 90 ASP A N 1
ATOM 730 C CA . ASP A 1 90 ? 4.578 6.230 0.211 1.00 97.88 90 ASP A CA 1
ATOM 731 C C . ASP A 1 90 ? 3.954 5.166 1.101 1.00 97.88 90 ASP A C 1
ATOM 733 O O . ASP A 1 90 ? 3.104 5.454 1.950 1.00 97.88 90 ASP A O 1
ATOM 737 N N . TRP A 1 91 ? 4.377 3.915 0.917 1.00 97.81 91 TRP A N 1
ATOM 738 C CA . TRP A 1 91 ? 3.883 2.825 1.741 1.00 97.81 91 TRP A CA 1
ATOM 739 C C . TRP A 1 91 ? 4.339 2.956 3.193 1.00 97.81 91 TRP A C 1
ATOM 741 O O . TRP A 1 91 ? 3.564 2.641 4.097 1.00 97.81 91 TRP A O 1
ATOM 751 N N . LEU A 1 92 ? 5.551 3.463 3.435 1.00 98.06 92 LEU A N 1
ATOM 752 C CA . LEU A 1 92 ? 6.026 3.765 4.785 1.00 98.06 92 LEU A CA 1
ATOM 753 C C . LEU A 1 92 ? 5.188 4.875 5.434 1.00 98.06 92 LEU A C 1
ATOM 755 O O . LEU A 1 92 ? 4.724 4.693 6.562 1.00 98.06 92 LEU A O 1
ATOM 759 N N . ASN A 1 93 ? 4.892 5.957 4.711 1.00 98.00 93 ASN A N 1
ATOM 760 C CA . ASN A 1 93 ? 3.994 7.020 5.169 1.00 98.00 93 ASN A CA 1
ATOM 761 C C . ASN A 1 93 ? 2.601 6.473 5.528 1.00 98.00 93 ASN A C 1
ATOM 763 O O . ASN A 1 93 ? 2.060 6.755 6.602 1.00 98.00 93 ASN A O 1
ATOM 767 N N . TYR A 1 94 ? 2.038 5.624 4.663 1.00 97.62 94 TYR A N 1
ATOM 768 C CA . TYR A 1 94 ? 0.765 4.942 4.897 1.00 97.62 94 TYR A CA 1
ATOM 769 C C . TYR A 1 94 ? 0.801 4.044 6.146 1.00 97.62 94 TYR A C 1
ATOM 771 O O . TYR A 1 94 ? -0.117 4.080 6.973 1.00 97.62 94 TYR A O 1
ATOM 779 N N . MET A 1 95 ? 1.874 3.266 6.326 1.00 98.06 95 MET A N 1
ATOM 780 C CA . MET A 1 95 ? 2.061 2.401 7.494 1.00 98.06 95 MET A CA 1
ATOM 781 C C . MET A 1 95 ? 2.153 3.200 8.796 1.00 98.06 95 MET A C 1
ATOM 783 O O . MET A 1 95 ? 1.545 2.800 9.792 1.00 98.06 95 MET A O 1
ATOM 787 N N . VAL A 1 96 ? 2.880 4.321 8.798 1.00 98.31 96 VAL A N 1
ATOM 788 C CA . VAL A 1 96 ? 3.006 5.208 9.964 1.00 98.31 96 VAL A CA 1
ATOM 789 C C . VAL A 1 96 ? 1.657 5.827 10.321 1.00 98.31 96 VAL A C 1
ATOM 791 O O . VAL A 1 96 ? 1.252 5.764 11.482 1.00 98.31 96 VAL A O 1
ATOM 794 N N . TYR A 1 97 ? 0.923 6.344 9.334 1.00 97.62 97 TYR A N 1
ATOM 795 C CA . TYR A 1 97 ? -0.420 6.892 9.530 1.00 97.62 97 TYR A CA 1
ATOM 796 C C . TYR A 1 97 ? -1.371 5.873 10.168 1.00 97.62 97 TYR A C 1
ATOM 798 O O . TYR A 1 97 ? -1.977 6.132 11.213 1.00 97.62 97 TYR A O 1
ATOM 806 N N . ALA A 1 98 ? -1.444 4.670 9.593 1.00 97.50 98 ALA A N 1
ATOM 807 C CA . ALA A 1 98 ? -2.297 3.614 10.116 1.00 97.50 98 ALA A CA 1
ATOM 808 C C . ALA A 1 98 ? -1.900 3.192 11.540 1.00 97.50 98 ALA A C 1
ATOM 810 O O . ALA A 1 98 ? -2.766 3.040 12.409 1.00 97.50 98 ALA A O 1
ATOM 811 N N . LYS A 1 99 ? -0.592 3.052 11.796 1.00 97.94 99 LYS A N 1
ATOM 812 C CA . LYS A 1 99 ? -0.038 2.721 13.114 1.00 97.94 99 LYS A CA 1
ATOM 813 C C . LYS A 1 99 ? -0.434 3.760 14.158 1.00 97.94 99 LYS A C 1
ATOM 815 O O . LYS A 1 99 ? -0.967 3.387 15.197 1.00 97.94 99 LYS A O 1
ATOM 820 N N . GLN A 1 100 ? -0.210 5.044 13.887 1.00 98.06 100 GLN A N 1
ATOM 821 C CA . GLN A 1 100 ? -0.477 6.129 14.837 1.00 98.06 100 GLN A CA 1
ATOM 822 C C . GLN A 1 100 ? -1.948 6.167 15.262 1.00 98.06 100 GLN A C 1
ATOM 824 O O . GLN A 1 100 ? -2.253 6.285 16.448 1.00 98.06 100 GLN A O 1
ATOM 829 N N . ILE A 1 101 ? -2.871 6.003 14.313 1.00 97.38 101 ILE A N 1
ATOM 830 C CA . ILE A 1 101 ? -4.309 6.007 14.600 1.00 97.38 101 ILE A CA 1
ATOM 831 C C . ILE A 1 101 ? -4.722 4.724 15.343 1.00 97.38 101 ILE A C 1
ATOM 833 O O . ILE A 1 101 ? -5.461 4.793 16.326 1.00 97.38 101 ILE A O 1
ATOM 837 N N . SER A 1 102 ? -4.233 3.556 14.915 1.00 97.19 102 SER A N 1
ATOM 838 C CA . SER A 1 102 ? -4.484 2.275 15.595 1.00 97.19 102 SER A CA 1
ATOM 839 C C . SER A 1 102 ? -3.982 2.289 17.045 1.00 97.19 102 SER A C 1
ATOM 841 O O . SER A 1 102 ? -4.704 1.875 17.956 1.00 97.19 102 SER A O 1
ATOM 843 N N . GLU A 1 103 ? -2.785 2.827 17.288 1.00 97.50 103 GLU A N 1
ATOM 844 C CA . GLU A 1 103 ? -2.208 2.979 18.625 1.00 97.50 103 GLU A CA 1
ATOM 845 C C . GLU A 1 103 ? -2.997 3.967 19.486 1.00 97.50 103 GLU A C 1
ATOM 847 O O . GLU A 1 103 ? -3.263 3.660 20.650 1.00 97.50 103 GLU A O 1
ATOM 852 N N . ALA A 1 104 ? -3.435 5.098 18.923 1.00 97.56 104 ALA A N 1
ATOM 853 C CA . ALA A 1 104 ? -4.223 6.098 19.643 1.00 97.56 104 ALA A CA 1
ATOM 854 C C . ALA A 1 104 ? -5.544 5.534 20.196 1.00 97.56 104 ALA A C 1
ATOM 856 O O . ALA A 1 104 ? -5.971 5.920 21.285 1.00 97.56 104 ALA A O 1
ATOM 857 N N . PHE A 1 105 ? -6.176 4.603 19.474 1.00 97.06 105 PHE A N 1
ATOM 858 C CA . PHE A 1 105 ? -7.425 3.960 19.897 1.00 97.06 105 PHE A CA 1
ATOM 859 C C . PHE A 1 105 ? -7.236 2.591 20.559 1.00 97.06 105 PHE A C 1
ATOM 861 O O . PHE A 1 105 ? -8.190 2.035 21.103 1.00 97.06 105 PHE A O 1
ATOM 868 N N . GLY A 1 106 ? -6.019 2.043 20.545 1.00 95.94 106 GLY A N 1
ATOM 869 C CA . GLY A 1 106 ? -5.707 0.752 21.153 1.00 95.94 106 GLY A CA 1
ATOM 870 C C . GLY A 1 106 ? -6.407 -0.443 20.494 1.00 95.94 106 GLY A C 1
ATOM 871 O O . GLY A 1 106 ? -6.569 -1.473 21.147 1.00 95.94 106 GLY A O 1
ATOM 872 N N . VAL A 1 107 ? -6.810 -0.325 19.227 1.00 96.62 107 VAL A N 1
ATOM 873 C CA . VAL A 1 107 ? -7.506 -1.375 18.458 1.00 96.62 107 VAL A CA 1
ATOM 874 C C . VAL A 1 107 ? -6.661 -1.820 17.265 1.00 96.62 107 VAL A C 1
ATOM 876 O O . VAL A 1 107 ? -5.936 -0.993 16.713 1.00 96.62 107 VAL A O 1
ATOM 879 N N . PRO A 1 108 ? -6.718 -3.097 16.846 1.00 97.38 108 PRO A N 1
ATOM 880 C CA . PRO A 1 108 ? -6.004 -3.560 15.661 1.00 97.38 108 PRO A CA 1
ATOM 881 C C . PRO A 1 108 ? -6.582 -2.936 14.383 1.00 97.38 108 PRO A C 1
ATOM 883 O O . PRO A 1 108 ? -7.664 -2.337 14.393 1.00 97.38 108 PRO A O 1
ATOM 886 N N . CYS A 1 109 ? -5.870 -3.084 13.268 1.00 97.38 109 CYS A N 1
ATOM 887 C CA . CYS A 1 109 ? -6.325 -2.552 11.991 1.00 97.38 109 CYS A CA 1
ATOM 888 C C . CYS A 1 109 ? -6.160 -3.510 10.808 1.00 97.38 109 CYS A C 1
ATOM 890 O O . CYS A 1 109 ? -5.450 -4.509 10.867 1.00 97.38 109 CYS A O 1
ATOM 892 N N . MET A 1 110 ? -6.873 -3.205 9.734 1.00 98.00 110 MET A N 1
ATOM 893 C CA . MET A 1 110 ? -6.889 -3.931 8.472 1.00 98.00 110 MET A CA 1
ATOM 894 C C . MET A 1 110 ? -6.589 -2.954 7.343 1.00 98.00 110 MET A C 1
ATOM 896 O O . MET A 1 110 ? -7.049 -1.812 7.377 1.00 98.00 110 MET A O 1
ATOM 900 N N . TYR A 1 111 ? -5.856 -3.408 6.331 1.00 97.25 111 TYR A N 1
ATOM 901 C CA . TYR A 1 111 ? -5.645 -2.655 5.098 1.00 97.25 111 TYR A CA 1
ATOM 902 C C . TYR A 1 111 ? -6.615 -3.117 4.010 1.00 97.25 111 TYR A C 1
ATOM 904 O O . TYR A 1 111 ? -6.830 -4.312 3.821 1.00 97.25 111 TYR A O 1
ATOM 912 N N . TRP A 1 112 ? -7.194 -2.151 3.311 1.00 94.25 112 TRP A N 1
ATOM 913 C CA . TRP A 1 112 ? -8.211 -2.263 2.263 1.00 94.25 112 TRP A CA 1
ATOM 914 C C . TRP A 1 112 ? -7.964 -1.103 1.281 1.00 94.25 112 TRP A C 1
ATOM 916 O O . TRP A 1 112 ? -7.324 -0.134 1.643 1.00 94.25 112 TRP A O 1
ATOM 926 N N . GLN A 1 113 ? -8.393 -1.088 0.031 1.00 91.19 113 GLN A N 1
ATOM 927 C CA . GLN A 1 113 ? -8.255 -2.157 -0.956 1.00 91.19 113 GLN A CA 1
ATOM 928 C C . GLN A 1 113 ? -6.840 -2.056 -1.544 1.00 91.19 113 GLN A C 1
ATOM 930 O O . GLN A 1 113 ? -6.534 -1.098 -2.258 1.00 91.19 113 GLN A O 1
ATOM 935 N N . ILE A 1 114 ? -5.951 -2.992 -1.197 1.00 94.88 114 ILE A N 1
ATOM 936 C CA . ILE A 1 114 ? -4.537 -2.934 -1.607 1.00 94.88 114 ILE A CA 1
ATOM 937 C C . ILE A 1 114 ? -4.369 -3.604 -2.975 1.00 94.88 114 ILE A C 1
ATOM 939 O O . ILE A 1 114 ? -4.795 -4.748 -3.110 1.00 94.88 114 ILE A O 1
ATOM 943 N N . PRO A 1 115 ? -3.764 -2.952 -3.986 1.00 92.88 115 PRO A N 1
ATOM 944 C CA . PRO A 1 115 ? -3.646 -3.541 -5.313 1.00 92.88 115 PRO A CA 1
ATOM 945 C C . PRO A 1 115 ? -2.747 -4.771 -5.329 1.00 92.88 115 PRO A C 1
ATOM 947 O O . PRO A 1 115 ? -1.746 -4.825 -4.616 1.00 92.88 115 PRO A O 1
ATOM 950 N N . GLY A 1 116 ? -3.141 -5.755 -6.133 1.00 92.38 116 GLY A N 1
ATOM 951 C CA . GLY A 1 116 ? -2.545 -7.081 -6.121 1.00 92.38 116 GLY A CA 1
ATOM 952 C C . GLY A 1 116 ? -1.445 -7.348 -7.140 1.00 92.38 116 GLY A C 1
ATOM 953 O O . GLY A 1 116 ? -0.835 -8.395 -7.029 1.00 92.38 116 GLY A O 1
ATOM 954 N N . GLY A 1 117 ? -1.179 -6.457 -8.097 1.00 92.12 117 GLY A N 1
ATOM 955 C CA . GLY A 1 117 ? -0.140 -6.692 -9.107 1.00 92.12 117 GLY A CA 1
ATOM 956 C C . GLY A 1 117 ? 1.283 -6.455 -8.622 1.00 92.12 117 GLY A C 1
ATOM 957 O O . GLY A 1 117 ? 1.506 -5.564 -7.801 1.00 92.12 117 GLY A O 1
ATOM 958 N N . HIS A 1 118 ? 2.243 -7.194 -9.171 1.00 95.12 118 HIS A N 1
ATOM 959 C CA . HIS A 1 118 ? 3.674 -6.988 -8.935 1.00 95.12 118 HIS A CA 1
ATOM 960 C C . HIS A 1 118 ? 4.344 -6.174 -10.048 1.00 95.12 118 HIS A C 1
ATOM 962 O O . HIS A 1 118 ? 3.717 -5.823 -11.053 1.00 95.12 118 HIS A O 1
ATOM 968 N N . MET A 1 119 ? 5.627 -5.874 -9.854 1.00 96.75 119 MET A N 1
ATOM 969 C CA . MET A 1 119 ? 6.546 -5.331 -10.852 1.00 96.75 119 MET A CA 1
ATOM 970 C C . MET A 1 119 ? 7.309 -6.483 -11.533 1.00 96.75 119 MET A C 1
ATOM 972 O O . MET A 1 119 ? 8.232 -7.028 -10.917 1.00 96.75 119 MET A O 1
ATOM 976 N N . PRO A 1 120 ? 6.975 -6.853 -12.789 1.00 96.88 120 PRO A N 1
ATOM 977 C CA . PRO A 1 120 ? 7.687 -7.904 -13.504 1.00 96.88 120 PRO A CA 1
ATOM 978 C C . PRO A 1 120 ? 9.191 -7.664 -13.577 1.00 96.88 120 PRO A C 1
ATOM 980 O O . PRO A 1 120 ? 9.643 -6.548 -13.857 1.00 96.88 120 PRO A O 1
ATOM 983 N N . LEU A 1 121 ? 9.970 -8.721 -13.372 1.00 97.75 121 LEU A N 1
ATOM 984 C CA . LEU A 1 121 ? 11.426 -8.689 -13.514 1.00 97.75 121 LEU A CA 1
ATOM 985 C C . LEU A 1 121 ? 11.859 -8.771 -14.985 1.00 97.75 121 LEU A C 1
ATOM 987 O O . LEU A 1 121 ? 11.099 -9.157 -15.875 1.00 97.75 121 LEU A O 1
ATOM 991 N N . VAL A 1 122 ? 13.123 -8.449 -15.259 1.00 97.94 122 VAL A N 1
ATOM 992 C CA . VAL A 1 122 ? 13.730 -8.673 -16.577 1.00 97.94 122 VAL A CA 1
ATOM 993 C C . VAL A 1 122 ? 13.612 -10.152 -16.961 1.00 97.94 122 VAL A C 1
ATOM 995 O O . VAL A 1 122 ? 14.170 -11.032 -16.307 1.00 97.94 122 VAL A O 1
ATOM 998 N N . GLY A 1 123 ? 12.926 -10.415 -18.075 1.00 94.75 123 GLY A N 1
ATOM 999 C CA . GLY A 1 123 ? 12.712 -11.763 -18.605 1.00 94.75 123 GLY A CA 1
ATOM 1000 C C . GLY A 1 123 ? 11.437 -12.457 -18.118 1.00 94.75 123 GLY A C 1
ATOM 1001 O O . GLY A 1 123 ? 11.155 -13.552 -18.605 1.00 94.75 123 GLY A O 1
ATOM 1002 N N . GLU A 1 124 ? 10.670 -11.843 -17.212 1.00 95.31 124 GLU A N 1
ATOM 1003 C CA . GLU A 1 124 ? 9.288 -12.251 -16.926 1.00 95.31 124 GLU A CA 1
ATOM 1004 C C . GLU A 1 124 ? 8.336 -11.803 -18.048 1.00 95.31 124 GLU A C 1
ATOM 1006 O O . GLU A 1 124 ? 8.676 -10.932 -18.857 1.00 95.31 124 GLU A O 1
ATOM 1011 N N . ASP A 1 125 ? 7.152 -12.421 -18.115 1.00 93.12 125 ASP A N 1
ATOM 1012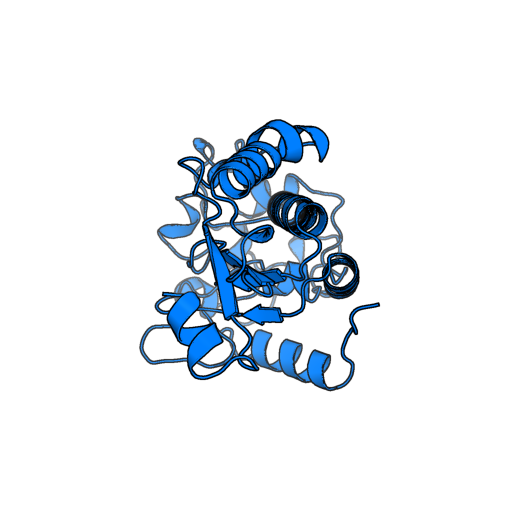 C CA . ASP A 1 125 ? 6.075 -11.927 -18.975 1.00 93.12 125 ASP A CA 1
ATOM 1013 C C . ASP A 1 125 ? 5.627 -10.539 -18.491 1.00 93.12 125 ASP A C 1
ATOM 1015 O O . ASP A 1 125 ? 5.579 -10.257 -17.295 1.00 93.12 125 ASP A O 1
ATOM 1019 N N . THR A 1 126 ? 5.340 -9.649 -19.435 1.00 94.75 126 THR A N 1
ATOM 1020 C CA . THR A 1 126 ? 4.940 -8.263 -19.167 1.00 94.75 126 THR A CA 1
ATOM 1021 C C . THR A 1 126 ? 3.522 -7.970 -19.642 1.00 94.75 126 THR A C 1
ATOM 1023 O O . THR A 1 126 ? 3.131 -6.805 -19.687 1.00 94.75 126 THR A O 1
ATOM 1026 N N . SER A 1 127 ? 2.745 -8.996 -19.998 1.00 92.00 127 SER A N 1
ATOM 1027 C CA . SER A 1 127 ? 1.334 -8.871 -20.383 1.00 92.00 127 SER A CA 1
ATOM 1028 C C . SER A 1 127 ? 0.510 -8.101 -19.338 1.00 92.00 127 SER A C 1
ATOM 1030 O O . SER A 1 127 ? -0.242 -7.195 -19.696 1.00 92.00 127 SER A O 1
ATOM 1032 N N . ILE A 1 128 ? 0.772 -8.316 -18.041 1.00 90.50 128 ILE A N 1
ATOM 1033 C CA . ILE A 1 128 ? 0.112 -7.593 -16.938 1.00 90.50 128 ILE A CA 1
ATOM 1034 C C . ILE A 1 128 ? 0.352 -6.073 -16.949 1.00 90.50 128 ILE A C 1
ATOM 1036 O O . ILE A 1 128 ? -0.407 -5.313 -16.342 1.00 90.50 128 ILE A O 1
ATOM 1040 N N . VAL A 1 129 ? 1.404 -5.598 -17.624 1.00 91.69 129 VAL A N 1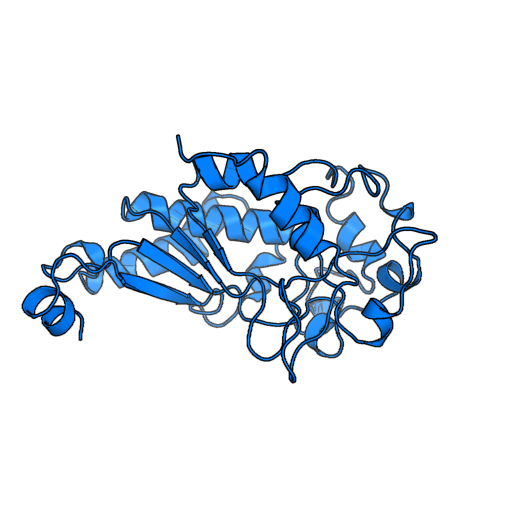
ATOM 1041 C CA . VAL A 1 129 ? 1.664 -4.162 -17.803 1.00 91.69 129 VAL A CA 1
ATOM 1042 C C . VAL A 1 129 ? 0.718 -3.587 -18.855 1.00 91.69 129 VAL A C 1
ATOM 1044 O O . VAL A 1 129 ? 0.109 -2.541 -18.626 1.00 91.69 129 VAL A O 1
ATOM 1047 N N . GLU A 1 130 ? 0.557 -4.282 -19.983 1.00 87.75 130 GLU A N 1
ATOM 1048 C CA . GLU A 1 130 ? -0.355 -3.885 -21.064 1.00 87.75 130 GLU A CA 1
ATOM 1049 C C . GLU A 1 130 ? -1.819 -3.928 -20.604 1.00 87.75 130 GLU A C 1
ATOM 1051 O O . GLU A 1 130 ? -2.602 -3.024 -20.916 1.00 87.75 130 GLU A O 1
ATOM 1056 N N . ASP A 1 131 ? -2.156 -4.917 -19.775 1.00 87.69 131 ASP A N 1
ATOM 1057 C CA . ASP A 1 131 ? -3.492 -5.097 -19.207 1.00 87.69 131 ASP A CA 1
ATOM 1058 C C . ASP A 1 131 ? -3.796 -4.139 -18.038 1.00 87.69 131 ASP A C 1
ATOM 1060 O O . ASP A 1 131 ? -4.923 -4.087 -17.550 1.00 87.69 131 ASP A O 1
ATOM 1064 N N . ASN A 1 132 ? -2.839 -3.286 -17.650 1.00 89.81 132 ASN A N 1
ATOM 1065 C CA . ASN A 1 132 ? -2.954 -2.326 -16.544 1.00 89.81 132 ASN A CA 1
ATOM 1066 C C . ASN A 1 132 ? -3.150 -2.980 -15.168 1.00 89.81 132 ASN A C 1
ATOM 1068 O O . ASN A 1 132 ? -3.770 -2.380 -14.294 1.00 89.81 132 ASN A O 1
ATOM 1072 N N . HIS A 1 133 ? -2.588 -4.168 -14.963 1.00 89.94 133 HIS A N 1
ATOM 1073 C CA . HIS A 1 133 ? -2.670 -4.927 -13.715 1.00 89.94 133 HIS A CA 1
ATOM 1074 C C . HIS A 1 133 ? -1.406 -4.850 -12.862 1.00 89.94 133 HIS A C 1
ATOM 1076 O O . HIS A 1 133 ? -1.411 -5.353 -11.746 1.00 89.94 133 HIS A O 1
ATOM 1082 N N . CYS A 1 134 ? -0.358 -4.179 -13.343 1.00 91.12 134 CYS A N 1
ATOM 1083 C CA . CYS A 1 134 ? 0.884 -3.940 -12.610 1.00 91.12 134 CYS A CA 1
ATOM 1084 C C . CYS A 1 134 ? 0.695 -2.956 -11.431 1.00 91.12 134 CYS A C 1
ATOM 1086 O O . CYS A 1 134 ? 0.039 -1.910 -11.545 1.00 91.12 134 CYS A O 1
ATOM 1088 N N . ALA A 1 135 ? 1.305 -3.275 -10.287 1.00 93.69 135 ALA A N 1
ATOM 1089 C CA . ALA A 1 135 ? 1.329 -2.442 -9.087 1.00 93.69 135 ALA A CA 1
ATOM 1090 C C . ALA A 1 135 ? 2.614 -2.694 -8.269 1.00 93.69 135 ALA A C 1
ATOM 1092 O O . ALA A 1 135 ? 3.486 -3.440 -8.695 1.00 93.69 135 ALA A O 1
ATOM 1093 N N . LEU A 1 136 ? 2.767 -2.010 -7.125 1.00 95.50 136 LEU A N 1
ATOM 1094 C CA . LEU A 1 136 ? 3.986 -2.078 -6.293 1.00 95.50 136 LEU A CA 1
ATOM 1095 C C . LEU A 1 136 ? 3.755 -2.699 -4.907 1.00 95.50 136 LEU A C 1
ATOM 1097 O O . LEU A 1 136 ? 4.702 -3.012 -4.187 1.00 95.50 136 LEU A O 1
ATOM 1101 N N . ALA A 1 137 ? 2.494 -2.806 -4.480 1.00 96.06 137 ALA A N 1
ATOM 1102 C CA . ALA A 1 137 ? 2.162 -3.163 -3.103 1.00 96.06 137 ALA A CA 1
ATOM 1103 C C . ALA A 1 137 ? 2.619 -4.580 -2.714 1.00 96.06 137 ALA A C 1
ATOM 1105 O O . ALA A 1 137 ? 3.196 -4.733 -1.636 1.00 96.06 137 ALA A O 1
ATOM 1106 N N . PRO A 1 138 ? 2.403 -5.618 -3.542 1.00 95.44 138 PRO A N 1
ATOM 1107 C CA . PRO A 1 138 ? 2.841 -6.969 -3.221 1.00 95.44 138 PRO A CA 1
ATOM 1108 C C . PRO A 1 138 ? 4.365 -7.075 -3.087 1.00 95.44 138 PRO A C 1
ATOM 1110 O O . PRO A 1 138 ? 4.830 -7.668 -2.113 1.00 95.44 138 PRO A O 1
ATOM 1113 N N . ASP A 1 139 ? 5.138 -6.444 -3.981 1.00 97.44 139 ASP A N 1
ATOM 1114 C CA . ASP A 1 139 ? 6.603 -6.381 -3.880 1.00 97.44 139 ASP A CA 1
ATOM 1115 C C . ASP A 1 139 ? 7.059 -5.709 -2.585 1.00 97.44 139 ASP A C 1
ATOM 1117 O O . ASP A 1 139 ? 7.972 -6.202 -1.929 1.00 97.44 139 ASP A O 1
ATOM 1121 N N . PHE A 1 140 ? 6.397 -4.623 -2.178 1.00 97.94 140 PHE A N 1
ATOM 1122 C CA . PHE A 1 140 ? 6.700 -3.933 -0.926 1.00 97.94 140 PHE A CA 1
ATOM 1123 C C . PHE A 1 140 ? 6.350 -4.785 0.304 1.00 97.94 140 PHE A C 1
ATOM 1125 O O . PHE A 1 140 ? 7.165 -4.956 1.208 1.00 97.94 140 PHE A O 1
ATOM 1132 N N . PHE A 1 141 ? 5.140 -5.346 0.372 1.00 97.62 141 PHE A N 1
ATOM 1133 C CA . PHE A 1 141 ? 4.682 -6.055 1.568 1.00 97.62 141 PHE A CA 1
ATOM 1134 C C . PHE A 1 141 ? 5.333 -7.434 1.716 1.00 97.62 141 PHE A C 1
ATOM 1136 O O . PHE A 1 141 ? 5.834 -7.762 2.797 1.00 97.62 141 PHE A O 1
ATOM 1143 N N . PHE A 1 142 ? 5.363 -8.243 0.656 1.00 97.31 142 PHE A N 1
ATOM 1144 C CA . PHE A 1 142 ? 5.962 -9.581 0.697 1.00 97.31 142 PHE A CA 1
ATOM 1145 C C . PHE A 1 142 ? 7.480 -9.568 0.520 1.00 97.31 142 PHE A C 1
ATOM 1147 O O . PHE A 1 142 ? 8.137 -10.517 0.947 1.00 97.31 142 PHE A O 1
ATOM 1154 N N . GLY A 1 143 ? 8.037 -8.514 -0.068 1.00 97.38 143 GLY A N 1
ATOM 1155 C CA . GLY A 1 143 ? 9.415 -8.499 -0.527 1.00 97.38 143 GLY A CA 1
ATOM 1156 C C . GLY A 1 143 ? 9.583 -9.248 -1.856 1.00 97.38 143 GLY A C 1
ATOM 1157 O O . GLY A 1 143 ? 9.033 -10.337 -2.080 1.00 97.38 143 GLY A O 1
ATOM 1158 N N . ASN A 1 144 ? 10.419 -8.689 -2.724 1.00 97.31 144 ASN A N 1
ATOM 1159 C CA . ASN A 1 144 ? 10.868 -9.285 -3.972 1.00 97.31 144 ASN A CA 1
ATOM 1160 C C . ASN A 1 144 ? 12.408 -9.324 -4.029 1.00 97.31 144 ASN A C 1
ATOM 1162 O O . ASN A 1 144 ? 13.056 -8.345 -4.416 1.00 97.31 144 ASN A O 1
ATOM 1166 N N . PRO A 1 145 ? 13.019 -10.469 -3.661 1.00 96.81 145 PRO A N 1
ATOM 1167 C CA . PRO A 1 145 ? 14.466 -10.655 -3.732 1.00 96.81 145 PRO A CA 1
ATOM 1168 C C . PRO A 1 145 ? 15.063 -10.523 -5.136 1.00 96.81 145 PRO A C 1
ATOM 1170 O O . PRO A 1 145 ? 16.266 -10.307 -5.252 1.00 96.81 145 PRO A O 1
ATOM 1173 N N . GLY A 1 146 ? 14.252 -10.672 -6.189 1.00 97.38 146 GLY A N 1
ATOM 1174 C CA . GLY A 1 146 ? 14.700 -10.489 -7.567 1.00 97.38 146 GLY A CA 1
ATOM 1175 C C . GLY A 1 146 ? 14.976 -9.026 -7.917 1.00 97.38 146 GLY A C 1
ATOM 1176 O O . GLY A 1 146 ? 15.835 -8.768 -8.751 1.00 97.38 146 GLY A O 1
ATOM 1177 N N . ILE A 1 147 ? 14.318 -8.078 -7.240 1.00 98.12 147 ILE A N 1
ATOM 1178 C CA . ILE A 1 147 ? 14.604 -6.641 -7.364 1.00 98.12 147 ILE A CA 1
ATOM 1179 C C . ILE A 1 147 ? 15.814 -6.283 -6.495 1.00 98.12 147 ILE A C 1
ATOM 1181 O O . ILE A 1 147 ? 16.804 -5.720 -6.963 1.00 98.12 147 ILE A O 1
ATOM 1185 N N . GLY A 1 148 ? 15.761 -6.637 -5.207 1.00 97.56 148 GLY A N 1
ATOM 1186 C CA . GLY A 1 148 ? 16.809 -6.264 -4.263 1.00 97.56 148 GLY A CA 1
ATOM 1187 C C . GLY A 1 148 ? 16.951 -4.749 -4.111 1.00 97.56 148 GLY A C 1
ATOM 1188 O O . GLY A 1 148 ? 15.964 -4.032 -3.968 1.00 97.56 148 GLY A O 1
ATOM 1189 N N . THR A 1 149 ? 18.189 -4.265 -4.111 1.00 97.00 149 THR A N 1
ATOM 1190 C CA . THR A 1 149 ? 18.510 -2.826 -4.143 1.00 97.00 149 THR A CA 1
ATOM 1191 C C . THR A 1 149 ? 18.740 -2.304 -5.562 1.00 97.00 149 THR A C 1
ATOM 1193 O O . THR A 1 149 ? 19.015 -1.124 -5.733 1.00 97.00 149 THR A O 1
ATOM 1196 N N . ASP A 1 150 ? 18.716 -3.174 -6.573 1.00 97.31 150 ASP A N 1
ATOM 1197 C CA . ASP A 1 150 ? 19.017 -2.810 -7.955 1.00 97.31 150 ASP A CA 1
ATOM 1198 C C . ASP A 1 150 ? 17.735 -2.860 -8.782 1.00 97.31 150 ASP A C 1
ATOM 1200 O O . ASP A 1 150 ? 17.326 -3.905 -9.293 1.00 97.31 150 ASP A O 1
ATOM 1204 N N . ILE A 1 151 ? 17.088 -1.703 -8.906 1.00 98.12 151 ILE A N 1
ATOM 1205 C CA . ILE A 1 151 ? 15.825 -1.582 -9.634 1.00 98.12 151 ILE A CA 1
ATOM 1206 C C . ILE A 1 151 ? 15.973 -1.862 -11.134 1.00 98.12 151 ILE A C 1
ATOM 1208 O O . ILE A 1 151 ? 14.962 -2.077 -11.790 1.00 98.12 151 ILE A O 1
ATOM 1212 N N . SER A 1 152 ? 17.195 -1.937 -11.684 1.00 97.94 152 SER A N 1
ATOM 1213 C CA . SER A 1 152 ? 17.404 -2.343 -13.082 1.00 97.94 152 SER A CA 1
ATOM 1214 C C . SER A 1 152 ? 17.068 -3.818 -13.343 1.00 97.94 152 SER A C 1
ATOM 1216 O O . SER A 1 152 ? 16.952 -4.231 -14.496 1.00 97.94 152 SER A O 1
ATOM 1218 N N . ASN A 1 153 ? 16.851 -4.606 -12.283 1.00 98.38 153 ASN A N 1
ATOM 1219 C CA . ASN A 1 153 ? 16.286 -5.951 -12.381 1.00 98.38 153 ASN A CA 1
ATOM 1220 C C . ASN A 1 153 ? 14.783 -5.952 -12.712 1.00 98.38 153 ASN A C 1
ATOM 1222 O O . ASN A 1 153 ? 14.250 -7.002 -13.074 1.00 98.38 153 ASN A O 1
ATOM 1226 N N . ILE A 1 154 ? 14.097 -4.812 -12.595 1.00 98.50 154 ILE A N 1
ATOM 1227 C CA . ILE A 1 154 ? 12.703 -4.642 -13.017 1.00 98.50 154 ILE A CA 1
ATOM 1228 C C . ILE A 1 154 ? 12.660 -4.501 -14.544 1.00 98.50 154 ILE A C 1
ATOM 1230 O O . ILE A 1 154 ? 13.545 -3.907 -15.160 1.00 98.50 154 ILE A O 1
ATOM 1234 N N . SER A 1 155 ? 11.622 -5.046 -15.173 1.00 98.25 155 SER A N 1
ATOM 1235 C CA . SER A 1 155 ? 11.418 -4.943 -16.614 1.00 98.25 155 SER A CA 1
ATOM 1236 C C . SER A 1 155 ? 11.353 -3.478 -17.085 1.00 98.25 155 SER A C 1
ATOM 1238 O O . SER A 1 155 ? 10.621 -2.677 -16.490 1.00 98.25 155 SER A O 1
ATOM 1240 N N . PRO A 1 156 ? 12.015 -3.120 -18.207 1.00 98.38 156 PRO A N 1
ATOM 1241 C CA . PRO A 1 156 ? 11.882 -1.798 -18.821 1.00 98.38 156 PRO A CA 1
ATOM 1242 C C . PRO A 1 156 ? 10.430 -1.406 -19.116 1.00 98.38 156 PRO A C 1
ATOM 1244 O O . PRO A 1 156 ? 10.080 -0.240 -18.989 1.00 98.38 156 PRO A O 1
ATOM 1247 N N . ALA A 1 157 ? 9.558 -2.381 -19.410 1.00 97.88 157 ALA A N 1
ATOM 1248 C CA . ALA A 1 157 ? 8.133 -2.134 -19.636 1.00 97.88 157 ALA A CA 1
ATOM 1249 C C . ALA A 1 157 ? 7.439 -1.466 -18.435 1.00 97.88 157 ALA A C 1
ATOM 1251 O O . ALA A 1 157 ? 6.471 -0.737 -18.625 1.00 97.88 157 ALA A O 1
ATOM 1252 N N . VAL A 1 158 ? 7.935 -1.701 -17.215 1.00 98.12 158 VAL A N 1
ATOM 1253 C CA . VAL A 1 158 ? 7.460 -1.055 -15.984 1.00 98.12 158 VAL A CA 1
ATOM 1254 C C . VAL A 1 158 ? 8.200 0.259 -15.750 1.00 98.12 158 VAL A C 1
ATOM 1256 O O . VAL A 1 158 ? 7.569 1.281 -15.500 1.00 98.12 158 VAL A O 1
ATOM 1259 N N . LEU A 1 159 ? 9.535 0.237 -15.831 1.00 98.50 159 LEU A N 1
ATOM 1260 C CA . LEU A 1 159 ? 10.396 1.381 -15.509 1.00 98.50 159 LEU A CA 1
ATOM 1261 C C . LEU A 1 159 ? 10.149 2.595 -16.419 1.00 98.50 159 LEU A C 1
ATOM 1263 O O . LEU A 1 159 ? 10.220 3.734 -15.956 1.00 98.50 159 LEU A O 1
ATOM 1267 N N . GLU A 1 160 ? 9.812 2.351 -17.687 1.00 98.25 160 GLU A N 1
ATOM 1268 C CA . GLU A 1 160 ? 9.546 3.379 -18.699 1.00 98.25 160 GLU A CA 1
ATOM 1269 C C . GLU A 1 160 ? 8.118 3.951 -18.638 1.00 98.25 160 GLU A C 1
ATOM 1271 O O . GLU A 1 160 ? 7.809 4.890 -19.376 1.00 98.25 160 GLU A O 1
ATOM 1276 N N . LEU A 1 161 ? 7.234 3.419 -17.778 1.00 98.19 161 LEU A N 1
ATOM 1277 C CA . LEU A 1 161 ? 5.875 3.945 -17.634 1.00 98.19 161 LEU A CA 1
ATOM 1278 C C . LEU A 1 161 ? 5.904 5.408 -17.189 1.00 98.19 161 LEU A C 1
ATOM 1280 O O . LEU A 1 161 ? 6.605 5.782 -16.248 1.00 98.19 161 LEU A O 1
ATOM 1284 N N . ASP A 1 162 ? 5.086 6.217 -17.856 1.00 97.62 162 ASP A N 1
ATOM 1285 C CA . ASP A 1 162 ? 4.969 7.650 -17.638 1.00 97.62 162 ASP A CA 1
ATOM 1286 C C . ASP A 1 162 ? 4.199 7.986 -16.354 1.00 97.62 162 ASP A C 1
ATOM 1288 O O . ASP A 1 162 ? 3.140 7.418 -16.075 1.00 97.62 162 ASP A O 1
ATOM 1292 N N . LEU A 1 163 ? 4.717 8.961 -15.609 1.00 98.19 163 LEU A N 1
ATOM 1293 C CA . LEU A 1 163 ? 4.134 9.520 -14.392 1.00 98.19 163 LEU A CA 1
ATOM 1294 C C . LEU A 1 163 ? 3.994 11.046 -14.493 1.00 98.19 163 LEU A C 1
ATOM 1296 O O . LEU A 1 163 ? 4.687 11.716 -15.264 1.00 98.19 163 LEU A O 1
ATOM 1300 N N . ASP A 1 164 ? 3.098 11.610 -13.682 1.00 97.56 164 ASP A N 1
ATOM 1301 C CA . ASP A 1 164 ? 2.882 13.047 -13.613 1.00 97.56 164 ASP A CA 1
ATOM 1302 C C . ASP A 1 164 ? 3.880 13.624 -12.615 1.00 97.56 164 ASP A C 1
ATOM 1304 O O . ASP A 1 164 ? 3.694 13.557 -11.398 1.00 97.56 164 ASP A O 1
ATOM 1308 N N . SER A 1 165 ? 4.944 14.220 -13.144 1.00 97.50 165 SER A N 1
ATOM 1309 C CA . SER A 1 165 ? 5.991 14.870 -12.350 1.00 97.50 165 SER A CA 1
ATOM 1310 C C . SER A 1 165 ? 5.474 15.930 -11.366 1.00 97.50 165 SER A C 1
ATOM 1312 O O . SER A 1 165 ? 6.135 16.194 -10.363 1.00 97.50 165 SER A O 1
ATOM 1314 N N . GLY A 1 166 ? 4.298 16.524 -11.607 1.00 96.94 166 GLY A N 1
ATOM 1315 C CA . GLY A 1 166 ? 3.661 17.456 -10.678 1.00 96.94 166 GLY A CA 1
ATOM 1316 C C . GLY A 1 166 ? 3.041 16.778 -9.453 1.00 96.94 166 GLY A C 1
ATOM 1317 O O . GLY A 1 166 ? 2.833 17.444 -8.442 1.00 96.94 166 GLY A O 1
ATOM 1318 N N . ILE A 1 167 ? 2.762 15.475 -9.538 1.00 96.50 167 ILE A N 1
ATOM 1319 C CA . ILE A 1 167 ? 2.235 14.646 -8.449 1.00 96.50 167 ILE A CA 1
ATOM 1320 C C . ILE A 1 167 ? 3.366 13.904 -7.730 1.00 96.50 167 ILE A C 1
ATOM 1322 O O . ILE A 1 167 ? 3.403 13.890 -6.504 1.00 96.50 167 ILE A O 1
ATOM 1326 N N . TYR A 1 168 ? 4.307 13.320 -8.475 1.00 97.69 168 TYR A N 1
ATOM 1327 C CA . TYR A 1 168 ? 5.344 12.439 -7.923 1.00 97.69 168 TYR A CA 1
ATOM 1328 C C . TYR A 1 168 ? 6.681 13.148 -7.716 1.00 97.69 168 TYR A C 1
ATOM 1330 O O . TYR A 1 168 ? 7.736 12.632 -8.083 1.00 97.69 168 TYR A O 1
ATOM 1338 N N . ASN A 1 169 ? 6.655 14.352 -7.140 1.00 95.94 169 ASN A N 1
ATOM 1339 C CA . ASN A 1 169 ? 7.857 15.078 -6.709 1.00 95.94 169 ASN A CA 1
ATOM 1340 C C . ASN A 1 169 ? 8.956 15.197 -7.782 1.00 95.94 169 ASN A C 1
ATOM 1342 O O . ASN A 1 169 ? 10.148 15.065 -7.508 1.00 95.94 169 ASN A O 1
ATOM 1346 N N . GLY A 1 170 ? 8.545 15.467 -9.021 1.00 97.31 170 GLY A N 1
ATOM 1347 C CA . GLY A 1 170 ? 9.436 15.659 -10.161 1.00 97.31 170 GLY A CA 1
ATOM 1348 C C . GLY A 1 170 ? 9.742 14.401 -10.974 1.00 97.31 170 GLY A C 1
ATOM 1349 O O . GLY A 1 170 ? 10.327 14.546 -12.042 1.00 97.31 170 GLY A O 1
ATOM 1350 N N . ALA A 1 171 ? 9.333 13.207 -10.534 1.00 98.25 171 ALA A N 1
ATOM 1351 C CA . ALA A 1 171 ? 9.511 11.981 -11.310 1.00 98.25 171 ALA A CA 1
ATOM 1352 C C . ALA A 1 171 ? 8.507 11.898 -12.469 1.00 98.25 171 ALA A C 1
ATOM 1354 O O . ALA A 1 171 ? 7.294 11.923 -12.260 1.00 98.25 171 ALA A O 1
ATOM 1355 N N . ALA A 1 172 ? 9.016 11.788 -13.691 1.00 98.25 172 ALA A N 1
ATOM 1356 C CA . ALA A 1 172 ? 8.242 11.628 -14.915 1.00 98.25 172 ALA A CA 1
ATOM 1357 C C . ALA A 1 172 ? 8.136 10.163 -15.369 1.00 98.25 172 ALA A C 1
ATOM 1359 O O . ALA A 1 172 ? 7.332 9.859 -16.251 1.00 98.25 172 ALA A O 1
ATOM 1360 N N . THR A 1 173 ? 8.919 9.258 -14.778 1.00 98.62 173 THR A N 1
ATOM 1361 C CA . THR A 1 173 ? 8.847 7.811 -15.025 1.00 98.62 173 THR A CA 1
ATOM 1362 C C . THR A 1 173 ? 8.844 7.014 -13.725 1.00 98.62 173 THR A C 1
ATOM 1364 O O . THR A 1 173 ? 9.246 7.514 -12.670 1.00 98.62 173 THR A O 1
ATOM 1367 N N . VAL A 1 174 ? 8.421 5.748 -13.792 1.00 98.44 174 VAL A N 1
ATOM 1368 C CA . VAL A 1 174 ? 8.520 4.824 -12.650 1.00 98.44 174 VAL A CA 1
ATOM 1369 C C . VAL A 1 174 ? 9.972 4.639 -12.209 1.00 98.44 174 VAL A C 1
ATOM 1371 O O . VAL A 1 174 ? 10.231 4.612 -11.010 1.00 98.44 174 VAL A O 1
ATOM 1374 N N . GLU A 1 175 ? 10.932 4.585 -13.135 1.00 98.69 175 GLU A N 1
ATOM 1375 C CA . GLU A 1 175 ? 12.359 4.528 -12.791 1.00 98.69 175 GLU A CA 1
ATOM 1376 C C . GLU A 1 175 ? 12.803 5.722 -11.935 1.00 98.69 175 GLU A C 1
ATOM 1378 O O . GLU A 1 175 ? 13.421 5.547 -10.882 1.00 98.69 175 GLU A O 1
ATOM 1383 N N . GLU A 1 176 ? 12.473 6.942 -12.360 1.00 98.69 176 GLU A N 1
ATOM 1384 C CA . GLU A 1 176 ? 12.793 8.158 -11.609 1.00 98.69 176 GLU A CA 1
ATOM 1385 C C . GLU A 1 176 ? 12.104 8.161 -10.240 1.00 98.69 176 GLU A C 1
ATOM 1387 O O . GLU A 1 176 ? 12.695 8.581 -9.245 1.00 98.69 176 GLU A O 1
ATOM 1392 N N . TYR A 1 177 ? 10.875 7.646 -10.175 1.00 98.50 177 TYR A N 1
ATOM 1393 C CA . TYR A 1 177 ? 10.087 7.588 -8.951 1.00 98.50 177 TYR A CA 1
ATOM 1394 C C . TYR A 1 177 ? 10.628 6.573 -7.940 1.00 98.50 177 TYR A C 1
ATOM 1396 O O . TYR A 1 177 ? 10.711 6.877 -6.750 1.00 98.50 177 TYR A O 1
ATOM 1404 N N . LEU A 1 178 ? 11.059 5.392 -8.386 1.00 98.44 178 LEU A N 1
ATOM 1405 C CA . LEU A 1 178 ? 11.713 4.400 -7.527 1.00 98.44 178 LEU A CA 1
ATOM 1406 C C . LEU A 1 178 ? 13.087 4.888 -7.037 1.00 98.44 178 LEU A C 1
ATOM 1408 O O . LEU A 1 178 ? 13.463 4.634 -5.891 1.00 98.44 178 LEU A O 1
ATOM 1412 N N . ASN A 1 179 ? 13.804 5.658 -7.862 1.00 97.94 179 ASN A N 1
ATOM 1413 C CA . ASN A 1 179 ? 15.082 6.279 -7.505 1.00 97.94 179 ASN A CA 1
ATOM 1414 C C . ASN A 1 179 ? 14.972 7.420 -6.478 1.00 97.94 179 ASN A C 1
ATOM 1416 O O . ASN A 1 179 ? 16.001 7.909 -6.012 1.00 97.94 179 ASN A O 1
ATOM 1420 N N . GLN A 1 180 ? 13.765 7.830 -6.070 1.00 97.56 180 GLN A N 1
ATOM 1421 C CA . GLN A 1 180 ? 13.588 8.720 -4.913 1.00 97.56 180 GLN A CA 1
ATOM 1422 C C . GLN A 1 180 ? 13.959 8.028 -3.592 1.00 97.56 180 GLN A C 1
ATOM 1424 O O . GLN A 1 180 ? 14.308 8.696 -2.619 1.00 97.56 180 GLN A O 1
ATOM 1429 N N . THR A 1 181 ? 13.944 6.692 -3.568 1.00 96.75 181 THR A N 1
ATOM 1430 C CA . THR A 1 181 ? 14.394 5.860 -2.444 1.00 96.75 181 THR A CA 1
ATOM 1431 C C . THR A 1 181 ? 15.495 4.891 -2.898 1.00 96.75 181 THR A C 1
ATOM 1433 O O . THR A 1 181 ? 15.283 3.678 -2.882 1.00 96.75 181 THR A O 1
ATOM 1436 N N . PRO A 1 182 ? 16.679 5.389 -3.308 1.00 95.62 182 PRO A N 1
ATOM 1437 C CA . PRO A 1 182 ? 17.695 4.577 -3.988 1.00 95.62 182 PRO A CA 1
ATOM 1438 C C . PRO A 1 182 ? 18.323 3.507 -3.081 1.00 95.62 182 PRO A C 1
ATOM 1440 O O . PRO A 1 182 ? 18.840 2.506 -3.563 1.00 95.62 182 PRO A O 1
ATOM 1443 N N . ASP A 1 183 ? 18.253 3.700 -1.762 1.00 95.44 183 ASP A N 1
ATOM 1444 C CA . ASP A 1 183 ? 18.794 2.769 -0.768 1.00 95.44 183 ASP A CA 1
ATOM 1445 C C . ASP A 1 183 ? 17.763 1.728 -0.289 1.00 95.44 183 ASP A C 1
ATOM 1447 O O . ASP A 1 183 ? 18.076 0.882 0.555 1.00 95.44 183 ASP A O 1
ATOM 1451 N N . TYR A 1 184 ? 16.516 1.782 -0.777 1.00 97.81 184 TYR A N 1
ATOM 1452 C CA . TYR A 1 184 ? 15.493 0.830 -0.357 1.00 97.81 184 TYR A CA 1
ATOM 1453 C C . TYR A 1 184 ? 15.761 -0.557 -0.953 1.00 97.81 184 TYR A C 1
ATOM 1455 O O . TYR A 1 184 ? 15.863 -0.734 -2.164 1.00 97.81 184 TYR A O 1
ATOM 1463 N N . ASN A 1 185 ? 15.841 -1.568 -0.086 1.00 98.06 185 ASN A N 1
ATOM 1464 C CA . ASN A 1 185 ? 15.963 -2.960 -0.502 1.00 98.06 185 ASN A CA 1
ATOM 1465 C C . ASN A 1 185 ? 14.578 -3.606 -0.597 1.00 98.06 185 ASN A C 1
ATOM 1467 O O . ASN A 1 185 ? 13.997 -3.987 0.423 1.00 98.06 185 ASN A O 1
ATOM 1471 N N . TRP A 1 186 ? 14.101 -3.811 -1.821 1.00 98.00 186 TRP A N 1
ATOM 1472 C CA . TRP A 1 186 ? 12.826 -4.458 -2.122 1.00 98.00 186 TRP A CA 1
ATOM 1473 C C . TRP A 1 186 ? 12.784 -5.939 -1.739 1.00 98.00 186 TRP A C 1
ATOM 1475 O O . TRP A 1 186 ? 11.705 -6.507 -1.686 1.00 98.00 186 TRP A O 1
ATOM 1485 N N . SER A 1 187 ? 13.907 -6.573 -1.380 1.00 97.44 187 SER A N 1
ATOM 1486 C CA . SER A 1 187 ? 13.883 -7.925 -0.789 1.00 97.44 187 SER A CA 1
ATOM 1487 C C . SER A 1 187 ? 13.220 -7.962 0.590 1.00 97.44 187 SER A C 1
ATOM 1489 O O . SER A 1 187 ? 12.869 -9.039 1.074 1.00 97.44 187 SER A O 1
ATOM 1491 N N . ASN A 1 188 ? 13.118 -6.815 1.266 1.00 96.19 188 ASN A N 1
ATOM 1492 C CA . ASN A 1 188 ? 12.652 -6.744 2.642 1.00 96.19 188 ASN A CA 1
ATOM 1493 C C . ASN A 1 188 ? 11.127 -6.851 2.709 1.00 96.19 188 ASN A C 1
ATOM 1495 O O . ASN A 1 188 ? 10.418 -5.911 2.360 1.00 96.19 188 ASN A O 1
ATOM 1499 N N . SER A 1 189 ? 10.626 -7.958 3.258 1.00 95.94 189 SER A N 1
ATOM 1500 C CA . SER A 1 189 ? 9.211 -8.065 3.617 1.00 95.94 189 SER A CA 1
ATOM 1501 C C . SER A 1 189 ? 8.854 -7.106 4.753 1.00 95.94 189 SER A C 1
ATOM 1503 O O . SER A 1 189 ? 9.573 -7.000 5.748 1.00 95.94 189 SER A O 1
ATOM 1505 N N . GLN A 1 190 ? 7.688 -6.471 4.643 1.00 96.94 190 GLN A N 1
ATOM 1506 C CA . GLN A 1 190 ? 7.131 -5.600 5.679 1.00 96.94 190 GLN A CA 1
ATOM 1507 C C . GLN A 1 190 ? 6.138 -6.320 6.597 1.00 96.94 190 GLN A C 1
ATOM 1509 O O . GLN A 1 190 ? 5.663 -5.728 7.564 1.00 96.94 190 GLN A O 1
ATOM 1514 N N . LEU A 1 191 ? 5.830 -7.599 6.351 1.00 95.31 191 LEU A N 1
ATOM 1515 C CA . LEU A 1 191 ? 4.795 -8.329 7.095 1.00 95.31 191 LEU A CA 1
ATOM 1516 C C . LEU A 1 191 ? 5.086 -8.430 8.600 1.00 95.31 191 LEU A C 1
ATOM 1518 O O . LEU A 1 191 ? 4.160 -8.352 9.405 1.00 95.31 191 LEU A O 1
ATOM 1522 N N . GLU A 1 192 ? 6.355 -8.546 9.003 1.00 93.31 192 GLU A N 1
ATOM 1523 C CA . GLU A 1 192 ? 6.728 -8.521 10.425 1.00 93.31 192 GLU A CA 1
ATOM 1524 C C . GLU A 1 192 ? 6.440 -7.147 11.053 1.00 93.31 192 GLU A C 1
ATOM 1526 O O . GLU A 1 192 ? 5.915 -7.054 12.165 1.00 93.31 192 GLU A O 1
ATOM 1531 N N . GLN A 1 193 ? 6.744 -6.063 10.335 1.00 94.94 193 GLN A N 1
ATOM 1532 C CA . GLN A 1 193 ? 6.460 -4.710 10.806 1.00 94.94 193 GLN A CA 1
ATOM 1533 C C . GLN A 1 193 ? 4.952 -4.447 10.875 1.00 94.94 193 GLN A C 1
ATOM 1535 O O . GLN A 1 193 ? 4.481 -3.829 11.829 1.00 94.94 193 GLN A O 1
ATOM 1540 N N . LEU A 1 194 ? 4.180 -4.957 9.914 1.00 95.19 194 LEU A N 1
ATOM 1541 C CA . LEU A 1 194 ? 2.720 -4.909 9.949 1.00 95.19 194 LEU A CA 1
ATOM 1542 C C . LEU A 1 194 ? 2.155 -5.634 11.172 1.00 95.19 194 LEU A C 1
ATOM 1544 O O . LEU A 1 194 ? 1.289 -5.087 11.857 1.00 95.19 194 LEU A O 1
ATOM 1548 N N . ALA A 1 195 ? 2.693 -6.809 11.505 1.00 93.19 195 ALA A N 1
ATOM 1549 C CA . ALA A 1 195 ? 2.277 -7.541 12.693 1.00 93.19 195 ALA A CA 1
ATOM 1550 C C . ALA A 1 195 ? 2.560 -6.751 13.985 1.00 93.19 195 ALA A C 1
ATOM 1552 O O . ALA A 1 195 ? 1.682 -6.629 14.842 1.00 93.19 195 ALA A O 1
ATOM 1553 N N . LYS A 1 196 ? 3.740 -6.120 14.091 1.00 93.62 196 LYS A N 1
ATOM 1554 C CA . LYS A 1 196 ? 4.083 -5.209 15.204 1.00 93.62 196 LYS A CA 1
ATOM 1555 C C . LYS A 1 196 ? 3.154 -3.994 15.275 1.00 93.62 196 LYS A C 1
ATOM 1557 O O . LYS A 1 196 ? 2.822 -3.535 16.365 1.00 93.62 196 LYS A O 1
ATOM 1562 N N . ASN A 1 197 ? 2.689 -3.510 14.125 1.00 94.81 197 ASN A N 1
ATOM 1563 C CA . ASN A 1 197 ? 1.735 -2.406 14.010 1.00 94.81 197 ASN A CA 1
ATOM 1564 C C . ASN A 1 197 ? 0.267 -2.848 14.206 1.00 94.81 197 ASN A C 1
ATOM 1566 O O . ASN A 1 197 ? -0.642 -2.063 13.942 1.00 94.81 197 ASN A O 1
ATOM 1570 N N . LYS A 1 198 ? 0.016 -4.085 14.668 1.00 94.69 198 LYS A N 1
ATOM 1571 C CA . LYS A 1 198 ? -1.325 -4.659 14.896 1.00 94.69 198 LYS A CA 1
ATOM 1572 C C . LYS A 1 198 ? -2.203 -4.704 13.641 1.00 94.69 198 LYS A C 1
ATOM 1574 O O . LYS A 1 198 ? -3.434 -4.667 13.740 1.00 94.69 198 LYS A O 1
ATOM 1579 N N . VAL A 1 199 ? -1.582 -4.801 12.467 1.00 96.94 199 VAL A N 1
ATOM 1580 C CA . VAL A 1 199 ? -2.290 -5.034 11.209 1.00 96.94 199 VAL A CA 1
ATOM 1581 C C . VAL A 1 199 ? -2.618 -6.521 11.126 1.00 96.94 199 VAL A C 1
ATOM 1583 O O . VAL A 1 199 ? -1.726 -7.347 10.955 1.00 96.94 199 VAL A O 1
ATOM 1586 N N . PHE A 1 200 ? -3.891 -6.877 11.282 1.00 95.38 200 PHE A N 1
ATOM 1587 C CA . PHE A 1 200 ? -4.314 -8.280 11.343 1.00 95.38 200 PHE A CA 1
ATOM 1588 C C . PHE A 1 200 ? -4.679 -8.869 9.976 1.00 95.38 200 PHE A C 1
ATOM 1590 O O . PHE A 1 200 ? -4.794 -10.087 9.851 1.00 95.38 200 PHE A O 1
ATOM 1597 N N . ALA A 1 201 ? -4.896 -8.025 8.963 1.00 95.56 201 ALA A N 1
ATOM 1598 C CA . ALA A 1 201 ? -5.217 -8.459 7.610 1.00 95.56 201 ALA A CA 1
ATOM 1599 C C . ALA A 1 201 ? -4.858 -7.394 6.566 1.00 95.56 201 ALA A C 1
ATOM 1601 O O . ALA A 1 201 ? -5.041 -6.195 6.792 1.00 95.56 201 ALA A O 1
ATOM 1602 N N . ILE A 1 202 ? -4.427 -7.865 5.395 1.00 95.88 202 ILE A N 1
ATOM 1603 C CA . ILE A 1 202 ? -4.400 -7.100 4.149 1.00 95.88 202 ILE A CA 1
ATOM 1604 C C . ILE A 1 202 ? -5.440 -7.724 3.229 1.00 95.88 202 ILE A C 1
ATOM 1606 O O . ILE A 1 202 ? -5.396 -8.926 2.959 1.00 95.88 202 ILE A O 1
ATOM 1610 N N . LEU A 1 203 ? -6.379 -6.914 2.762 1.00 94.19 203 LEU A N 1
ATOM 1611 C CA . LEU A 1 203 ? -7.361 -7.322 1.776 1.00 94.19 203 LEU A CA 1
ATOM 1612 C C . LEU A 1 203 ? -6.924 -6.815 0.403 1.00 94.19 203 LEU A C 1
ATOM 1614 O O . LEU A 1 203 ? -6.923 -5.612 0.124 1.00 94.19 203 LEU A O 1
ATOM 1618 N N . TRP A 1 204 ? -6.507 -7.779 -0.415 1.00 92.94 204 TRP A N 1
ATOM 1619 C CA . TRP A 1 204 ? -5.956 -7.569 -1.744 1.00 92.94 204 TRP A CA 1
ATOM 1620 C C . TRP A 1 204 ? -7.060 -7.431 -2.793 1.00 92.94 204 TRP A C 1
ATOM 1622 O O . TRP A 1 204 ? -7.904 -8.318 -2.940 1.00 92.94 204 TRP A O 1
ATOM 1632 N N . GLY A 1 205 ? -6.999 -6.341 -3.546 1.00 88.56 205 GLY A N 1
ATOM 1633 C CA . GLY A 1 205 ? -7.870 -6.012 -4.663 1.00 88.56 205 GLY A CA 1
ATOM 1634 C C . GLY A 1 205 ? -9.213 -5.400 -4.281 1.00 88.56 205 GLY A C 1
ATOM 1635 O O . GLY A 1 205 ? -9.480 -5.032 -3.133 1.00 88.56 205 GLY A O 1
ATOM 1636 N N . GLY A 1 206 ? -10.068 -5.281 -5.294 1.00 83.75 206 GLY A N 1
ATOM 1637 C CA . GLY A 1 206 ? -11.401 -4.708 -5.179 1.00 83.75 206 GLY A CA 1
ATOM 1638 C C . GLY A 1 206 ? -12.246 -4.873 -6.446 1.00 83.75 206 GLY A C 1
ATOM 1639 O O . GLY A 1 206 ? -12.062 -5.833 -7.188 1.00 83.75 206 GLY A O 1
ATOM 1640 N N . GLY A 1 207 ? -13.202 -3.971 -6.690 1.00 79.12 207 GLY A N 1
ATOM 1641 C CA . GLY A 1 207 ? -14.099 -4.050 -7.850 1.00 79.12 207 GLY A CA 1
ATOM 1642 C C . GLY A 1 207 ? -13.446 -3.826 -9.227 1.00 79.12 207 GLY A C 1
ATOM 1643 O O . GLY A 1 207 ? -14.041 -4.180 -10.243 1.00 79.12 207 GLY A O 1
ATOM 1644 N N . SER A 1 208 ? -12.263 -3.227 -9.289 1.00 78.38 208 SER A N 1
ATOM 1645 C CA . SER A 1 208 ? -11.540 -2.774 -10.485 1.00 78.38 208 SER A CA 1
ATOM 1646 C C . SER A 1 208 ? -10.017 -2.789 -10.274 1.00 78.38 208 SER A C 1
ATOM 1648 O O . SER A 1 208 ? -9.303 -1.940 -10.803 1.00 78.38 208 SER A O 1
ATOM 1650 N N . THR A 1 209 ? -9.510 -3.687 -9.431 1.00 85.62 209 THR A N 1
ATOM 1651 C CA . THR A 1 209 ? -8.082 -3.806 -9.102 1.00 85.62 209 THR A CA 1
ATOM 1652 C C . THR A 1 209 ? -7.713 -5.261 -8.896 1.00 85.62 209 THR A C 1
ATOM 1654 O O . THR A 1 209 ? -8.497 -6.019 -8.306 1.00 85.62 209 THR A O 1
ATOM 1657 N N . THR A 1 210 ? -6.533 -5.636 -9.386 1.00 86.75 210 THR A N 1
ATOM 1658 C CA . THR A 1 210 ? -5.959 -6.979 -9.303 1.00 86.75 210 THR A CA 1
ATOM 1659 C C . THR A 1 210 ? -6.057 -7.515 -7.882 1.00 86.75 210 THR A C 1
ATOM 1661 O O . THR A 1 210 ? -5.792 -6.810 -6.902 1.00 86.75 210 THR A O 1
ATOM 1664 N N . SER A 1 211 ? -6.488 -8.766 -7.764 1.00 87.56 211 SER A N 1
ATOM 1665 C CA . SER A 1 211 ? -6.719 -9.446 -6.489 1.00 87.56 211 SER A CA 1
ATOM 1666 C C . SER A 1 211 ? -6.141 -10.857 -6.534 1.00 87.56 211 SER A C 1
ATOM 1668 O O . SER A 1 211 ? -5.708 -11.305 -7.585 1.00 87.56 211 SER A O 1
ATOM 1670 N N . ILE A 1 212 ? -6.194 -11.587 -5.416 1.00 84.31 212 ILE A N 1
ATOM 1671 C CA . ILE A 1 212 ? -5.679 -12.970 -5.330 1.00 84.31 212 ILE A CA 1
ATOM 1672 C C . ILE A 1 212 ? -6.345 -13.914 -6.348 1.00 84.31 212 ILE A C 1
ATOM 1674 O O . ILE A 1 212 ? -5.761 -14.924 -6.727 1.00 84.31 212 ILE A O 1
ATOM 1678 N N . ALA A 1 213 ? -7.589 -13.636 -6.743 1.00 81.62 213 ALA A N 1
ATOM 1679 C CA . ALA A 1 213 ? -8.306 -14.431 -7.730 1.00 81.62 213 ALA A CA 1
ATOM 1680 C C . ALA A 1 213 ? -9.048 -13.512 -8.705 1.00 81.62 213 ALA A C 1
ATOM 1682 O O . ALA A 1 213 ? -9.782 -12.633 -8.246 1.00 81.62 213 ALA A O 1
ATOM 1683 N N . PRO A 1 214 ? -8.940 -13.726 -10.024 1.00 78.31 214 PRO A N 1
ATOM 1684 C CA . PRO A 1 214 ? -9.627 -12.881 -10.982 1.00 78.31 214 PRO A CA 1
ATOM 1685 C C . PRO A 1 214 ? -11.149 -13.022 -10.839 1.00 78.31 214 PRO A C 1
ATOM 1687 O O . PRO A 1 214 ? -11.711 -14.113 -10.705 1.00 78.31 214 PRO A O 1
ATOM 1690 N N . ILE A 1 215 ? -11.829 -11.888 -10.900 1.00 72.44 215 ILE A N 1
ATOM 1691 C CA . ILE A 1 215 ? -13.266 -11.726 -11.079 1.00 72.44 215 ILE A CA 1
ATOM 1692 C C . ILE A 1 215 ? -13.487 -11.033 -12.422 1.00 72.44 215 ILE A C 1
ATOM 1694 O O . ILE A 1 215 ? -12.583 -10.430 -12.978 1.00 72.44 215 ILE A O 1
ATOM 1698 N N . GLY A 1 216 ? -14.704 -11.070 -12.967 1.00 68.00 216 GLY A N 1
ATOM 1699 C CA . GLY A 1 216 ? -14.965 -10.558 -14.324 1.00 68.00 216 GLY A CA 1
ATOM 1700 C C . GLY A 1 216 ? -14.661 -9.068 -14.568 1.00 68.00 216 GLY A C 1
ATOM 1701 O O . GLY A 1 216 ? -14.839 -8.609 -15.692 1.00 68.00 216 GLY A O 1
ATOM 1702 N N . THR A 1 217 ? -14.261 -8.313 -13.540 1.00 66.56 217 THR A N 1
ATOM 1703 C CA . THR A 1 217 ? -13.941 -6.880 -13.598 1.00 66.56 217 THR A CA 1
ATOM 1704 C C . THR A 1 217 ? -12.521 -6.533 -13.140 1.00 66.56 217 THR A C 1
ATOM 1706 O O . THR A 1 217 ? -12.173 -5.355 -13.176 1.00 66.56 217 THR A O 1
ATOM 1709 N N . ASN A 1 218 ? -11.710 -7.507 -12.716 1.00 70.88 218 ASN A N 1
ATOM 1710 C CA . ASN A 1 218 ? -10.295 -7.301 -12.410 1.00 70.88 218 ASN A CA 1
ATOM 1711 C C . ASN A 1 218 ? -9.424 -8.348 -13.118 1.00 70.88 218 ASN A C 1
ATOM 1713 O O . ASN A 1 218 ? -9.925 -9.336 -13.654 1.00 70.88 218 ASN A O 1
ATOM 1717 N N . GLY A 1 219 ? -8.128 -8.075 -13.174 1.00 75.00 219 GLY A N 1
ATOM 1718 C CA . GLY A 1 219 ? -7.161 -8.953 -13.810 1.00 75.00 219 GLY A CA 1
ATOM 1719 C C . GLY A 1 219 ? -6.542 -9.982 -12.890 1.00 75.00 219 GLY A C 1
ATOM 1720 O O . GLY A 1 219 ? -6.936 -10.147 -11.732 1.00 75.00 219 GLY A O 1
ATOM 1721 N N . ASP A 1 220 ? -5.527 -10.629 -13.446 1.00 80.56 220 ASP A N 1
ATOM 1722 C CA . ASP A 1 220 ? -4.587 -11.515 -12.771 1.00 80.56 220 ASP A CA 1
ATOM 1723 C C . ASP A 1 220 ? -3.185 -10.879 -12.806 1.00 80.56 220 ASP A C 1
ATOM 1725 O O . ASP A 1 220 ? -2.916 -10.009 -13.636 1.00 80.56 220 ASP A O 1
ATOM 1729 N N . ASP A 1 221 ? -2.305 -11.308 -11.907 1.00 81.69 221 ASP A N 1
ATOM 1730 C CA . ASP A 1 221 ? -0.877 -10.964 -11.896 1.00 81.69 221 ASP A CA 1
ATOM 1731 C C . ASP A 1 221 ? -0.001 -12.164 -12.292 1.00 81.69 221 ASP A C 1
ATOM 1733 O O . ASP A 1 221 ? 1.093 -12.375 -11.767 1.00 81.69 221 ASP A O 1
ATOM 1737 N N . ASP A 1 222 ? -0.535 -12.998 -13.186 1.00 83.75 222 ASP A N 1
ATOM 1738 C CA . ASP A 1 222 ? 0.009 -14.303 -13.570 1.00 83.75 222 ASP A CA 1
ATOM 1739 C C . ASP A 1 222 ? 0.194 -15.271 -12.383 1.00 83.75 222 ASP A C 1
ATOM 1741 O O . ASP A 1 222 ? 1.012 -16.196 -12.419 1.00 83.75 222 ASP A O 1
ATOM 1745 N N . GLY A 1 223 ? -0.596 -15.082 -11.320 1.00 87.56 223 GLY A N 1
ATOM 1746 C CA . GLY A 1 223 ? -0.593 -15.902 -10.113 1.00 87.56 223 GLY A CA 1
ATOM 1747 C C . GLY A 1 223 ? 0.505 -15.568 -9.099 1.00 87.56 223 GLY A C 1
ATOM 1748 O O . GLY A 1 223 ? 0.622 -16.281 -8.095 1.00 87.56 223 GLY A O 1
ATOM 1749 N N . TRP A 1 224 ? 1.286 -14.504 -9.304 1.00 92.75 224 TRP A N 1
ATOM 1750 C CA . TRP A 1 224 ? 2.381 -14.117 -8.412 1.00 92.75 224 TRP A CA 1
ATOM 1751 C C . TRP A 1 224 ? 1.890 -13.848 -6.983 1.00 92.75 224 TRP A C 1
ATOM 1753 O O . TRP A 1 224 ? 2.403 -14.428 -6.018 1.00 92.75 224 TRP A O 1
ATOM 1763 N N . LEU A 1 225 ? 0.843 -13.038 -6.816 1.00 93.75 225 LEU A N 1
ATOM 1764 C CA . LEU A 1 225 ? 0.246 -12.727 -5.521 1.00 93.75 225 LEU A CA 1
ATOM 1765 C C . LEU A 1 225 ? -0.368 -13.972 -4.894 1.00 93.75 225 LEU A C 1
ATOM 1767 O O . LEU A 1 225 ? -0.239 -14.182 -3.684 1.00 93.75 225 LEU A O 1
ATOM 1771 N N . ALA A 1 226 ? -1.038 -14.801 -5.694 1.00 92.44 226 ALA A N 1
ATOM 1772 C CA . ALA A 1 226 ? -1.632 -16.039 -5.208 1.00 92.44 226 ALA A CA 1
ATOM 1773 C C . ALA A 1 226 ? -0.563 -16.971 -4.616 1.00 92.44 226 ALA A C 1
ATOM 1775 O O . ALA A 1 226 ? -0.759 -17.513 -3.521 1.00 92.44 226 ALA A O 1
ATOM 1776 N N . ASP A 1 227 ? 0.590 -17.096 -5.276 1.00 93.50 227 ASP A N 1
ATOM 1777 C CA . ASP A 1 227 ? 1.724 -17.869 -4.776 1.00 93.50 227 ASP A CA 1
ATOM 1778 C C . ASP A 1 227 ? 2.354 -17.236 -3.526 1.00 93.50 227 ASP A C 1
ATOM 1780 O O . ASP A 1 227 ? 2.600 -17.948 -2.550 1.00 93.50 227 ASP A O 1
ATOM 1784 N N . LYS A 1 228 ? 2.509 -15.905 -3.455 1.00 94.50 228 LYS A N 1
ATOM 1785 C CA . LYS A 1 228 ? 2.978 -15.232 -2.225 1.00 94.50 228 LYS A CA 1
ATOM 1786 C C . LYS A 1 228 ? 2.052 -15.442 -1.036 1.00 94.50 228 LYS A C 1
ATOM 1788 O O . LYS A 1 228 ? 2.512 -15.712 0.076 1.00 94.50 228 LYS A O 1
ATOM 1793 N N . VAL A 1 229 ? 0.745 -15.332 -1.252 1.00 93.19 229 VAL A N 1
ATOM 1794 C CA . VAL A 1 229 ? -0.255 -15.573 -0.209 1.00 93.19 229 VAL A CA 1
ATOM 1795 C C . VAL A 1 229 ? -0.192 -17.028 0.244 1.00 93.19 229 VAL A C 1
ATOM 1797 O O . VAL A 1 229 ? -0.182 -17.293 1.446 1.00 93.19 229 VAL A O 1
ATOM 1800 N N . LYS A 1 230 ? -0.089 -17.977 -0.688 1.00 92.81 230 LYS A N 1
ATOM 1801 C CA . LYS A 1 230 ? 0.080 -19.403 -0.386 1.00 92.81 230 LYS A CA 1
ATOM 1802 C C . LYS A 1 230 ? 1.351 -19.679 0.422 1.00 92.81 230 LYS A C 1
ATOM 1804 O O . LYS A 1 230 ? 1.288 -20.428 1.397 1.00 92.81 230 LYS A O 1
ATOM 1809 N N . ASP A 1 231 ? 2.473 -19.065 0.065 1.00 92.44 231 ASP A N 1
ATOM 1810 C CA . ASP A 1 231 ? 3.728 -19.180 0.809 1.00 92.44 231 ASP A CA 1
ATOM 1811 C C . ASP A 1 231 ? 3.591 -18.622 2.229 1.00 92.44 231 ASP A C 1
ATOM 1813 O O . ASP A 1 231 ? 3.980 -19.284 3.195 1.00 92.44 231 ASP A O 1
ATOM 1817 N N . TYR A 1 232 ? 2.946 -17.462 2.381 1.00 91.38 232 TYR A N 1
ATOM 1818 C CA . TYR A 1 232 ? 2.646 -16.892 3.693 1.00 91.38 232 TYR A CA 1
ATOM 1819 C C . TYR A 1 232 ? 1.760 -17.813 4.540 1.00 91.38 232 TYR A C 1
ATOM 1821 O O . TYR A 1 232 ? 2.037 -18.003 5.721 1.00 91.38 232 TYR A O 1
ATOM 1829 N N . TYR A 1 233 ? 0.739 -18.452 3.960 1.00 88.88 233 TYR A N 1
ATOM 1830 C CA . TYR A 1 233 ? -0.097 -19.419 4.684 1.00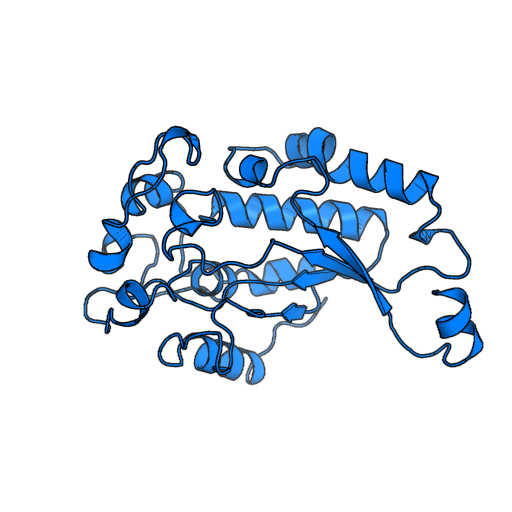 88.88 233 TYR A CA 1
ATOM 1831 C C . TYR A 1 233 ? 0.692 -20.621 5.220 1.00 88.88 233 TYR A C 1
ATOM 1833 O O . TYR A 1 233 ? 0.325 -21.177 6.257 1.00 88.88 233 TYR A O 1
ATOM 1841 N N . ASN A 1 234 ? 1.777 -21.016 4.551 1.00 92.06 234 ASN A N 1
ATOM 1842 C CA . ASN A 1 234 ? 2.639 -22.104 5.012 1.00 92.06 234 ASN A CA 1
ATOM 1843 C C . ASN A 1 234 ? 3.584 -21.676 6.152 1.00 92.06 234 ASN A C 1
ATOM 1845 O O . ASN A 1 234 ? 4.046 -22.534 6.908 1.00 92.06 234 ASN A O 1
ATOM 1849 N N . ALA A 1 235 ? 3.867 -20.377 6.293 1.00 90.00 235 ALA A N 1
ATOM 1850 C CA . ALA A 1 235 ? 4.749 -19.821 7.321 1.00 90.00 235 ALA A CA 1
ATOM 1851 C C . ALA A 1 235 ? 4.315 -18.399 7.754 1.00 90.00 235 ALA A C 1
ATOM 1853 O O . ALA A 1 235 ? 5.015 -17.422 7.465 1.00 90.00 235 ALA A O 1
ATOM 1854 N N . PRO A 1 236 ? 3.169 -18.253 8.447 1.00 85.62 236 PRO A N 1
ATOM 1855 C CA . PRO A 1 236 ? 2.588 -16.942 8.713 1.00 85.62 236 PRO A CA 1
ATOM 1856 C C . PRO A 1 236 ? 3.352 -16.168 9.791 1.00 85.62 236 PRO A C 1
ATOM 1858 O O . PRO A 1 236 ? 3.889 -16.736 10.745 1.00 85.62 236 PRO A O 1
ATOM 1861 N N . GLN A 1 237 ? 3.329 -14.842 9.660 1.00 85.12 237 GLN A N 1
ATOM 1862 C CA . GLN A 1 237 ? 3.758 -13.914 10.708 1.00 85.12 237 GLN A CA 1
ATOM 1863 C C . GLN A 1 237 ? 2.597 -13.665 11.670 1.00 85.12 237 GLN A C 1
ATOM 1865 O O . GLN A 1 237 ? 1.528 -13.229 11.247 1.00 85.12 237 GLN A O 1
ATOM 1870 N N . TYR A 1 238 ? 2.802 -13.935 12.957 1.00 76.00 238 TYR A N 1
ATOM 1871 C CA . TYR A 1 238 ? 1.772 -13.765 13.980 1.00 76.00 238 TYR A CA 1
ATOM 1872 C C . TYR A 1 238 ? 1.866 -12.389 14.641 1.00 76.00 238 TYR A C 1
ATOM 1874 O O . TYR A 1 238 ? 2.960 -11.868 14.849 1.00 76.00 238 TYR A O 1
ATOM 1882 N N . LEU A 1 239 ? 0.713 -11.833 15.022 1.00 69.69 239 LEU A N 1
ATOM 1883 C CA . LEU A 1 239 ? 0.659 -10.673 15.912 1.00 69.69 239 LEU A CA 1
ATOM 1884 C C . LEU A 1 239 ? 1.317 -11.040 17.251 1.00 69.69 239 LEU A C 1
ATOM 1886 O O . LEU A 1 239 ? 0.951 -12.050 17.857 1.00 69.69 239 LEU A O 1
ATOM 1890 N N . SER A 1 240 ? 2.286 -10.233 17.683 1.00 58.97 240 SER A N 1
ATOM 1891 C CA . SER A 1 240 ? 2.987 -10.372 18.968 1.00 58.97 240 SER A CA 1
ATOM 1892 C C . SER A 1 240 ? 2.405 -9.462 20.038 1.00 58.97 240 SER A C 1
ATOM 1894 O O . SER A 1 240 ? 2.197 -8.272 19.703 1.00 58.97 240 SER A O 1
#

Foldseek 3Di:
DLVVCCVPPVPDADEEEDECCNVPDVLCLLDQDDLVRLCVRPQVVVLVVCVVVCQLPDPRHHQEYEYALDDDLCLAPPNLAVRSAHALSSVVSVLSSLLSNCVSSVHAYEYPAAFQAEFAFVPDDCVCLVVSQHGHRCLAALFDQQCFLPVNRGDPSQFARAYHCVRNVRDGGNVSSNVVCSRDTSNDHCQLVSLQSRHPYYHYHDQQHEHCDDDPRYDYNVNPSVVSVVVCVVPPRHRD

Sequence (240 aa):
MHALIRAIAPDITFGWQVNLWAGGSALWTHDTLSDQEINDNYSQPLVNFWNAQEVYTGEFKPDFIVFDKYERDSLGSPYRQLGYAFNANDWLNYMVYAKQISEAFGVPCMYWQIPGGHMPLVGEDTSIVEDNHCALAPDFFFGNPGIGTDISNISPAVLELDLDSGIYNGAATVEEYLNQTPDYNWSNSQLEQLAKNKVFAILWGGGSTTSIAPIGTNGDDDGWLADKVKDYYNAPQYLS

Secondary structure (DSSP, 8-state):
-HHHHHHH-TT---EEEEETTTTS-SGGGGS---HHHHIIIIIHHHHHHHHHTTTTTSTT--SEEEEE-----TTSTTGGGGT----HHHHHHHHHHHHHHHHHHT--EEEEEE-----PBTTS--HHHHTT---SHHHHHH--TTTTT-GGGB-HHHHT-B--TTTTTT--BHHHHHTTSTT--TT---HHHHHHTTEEEEEE-BTTB--SS--TTS---TTHHHHHHHHHHHSPPPP-

Radius of gyration: 18.19 Å; chains: 1; bounding box: 48×40×45 Å

pLDDT: mean 92.82, std 6.89, range [58.97, 98.69]